Protein AF-A0A932LH14-F1 (afdb_monomer)

Nearest PDB structures (foldseek):
  7bpu-assembly2_B  TM=7.409E-01  e=4.795E-07  Methanocaldococcus jannaschii DSM 2661
  4tq3-assembly1_A  TM=6.280E-01  e=6.112E-04  Archaeoglobus fulgidus DSM 4304
  4tq5-assembly1_A  TM=6.087E-01  e=1.855E-03  Archaeoglobus fulgidus DSM 4304
  3ipi-assembly1_A-2  TM=5.405E-01  e=8.457E-02  Methanosarcina mazei
  3lmd-assembly1_A-2  TM=3.766E-01  e=9.306E-01  Corynebacterium glutamicum

Secondary structure (DSSP, 8-state):
-HHHHHHHHHTTGGGHHHHHHHHHHHHHHHHSSS--HHHHHHHHHHHHHHHHHHHHHHHHHTHHHHHHH-TTSTTTTTSS-HHHHHHHHHHHHHHHHHHHHHH-HHHHHHHHHHHHHHHHIIIIISSSTTHHHHHHHHHHHHHHHHHTTSTTTT-TT-TTS-HHHHHHHHHHHHHHHHHHHHHHHHHHHHSS-TT---HHHHHHHHHHHHHHHTT-

Solvent-accessible surface area (backbone atoms only — not comparable to full-atom values): 10629 Å² total; per-residue (Å²): 109,75,62,60,53,38,51,44,60,48,40,42,56,81,56,44,57,63,50,37,50,32,22,52,49,21,26,34,48,62,56,78,37,81,60,62,56,84,49,46,51,45,44,40,51,16,43,38,26,40,53,38,15,39,42,28,40,32,53,60,66,36,33,75,58,31,46,73,80,42,42,84,41,38,57,51,57,59,74,40,56,71,67,56,41,52,51,50,19,53,51,23,40,52,49,13,41,52,39,22,50,74,64,28,72,55,18,30,68,33,36,53,56,31,54,50,40,40,54,43,30,48,72,69,27,60,89,42,93,57,19,32,55,44,54,5,47,38,49,17,35,42,13,46,36,25,25,20,75,46,88,71,42,76,48,66,78,56,87,90,58,60,72,57,30,41,38,43,45,44,28,19,50,10,52,10,39,24,46,18,17,51,46,46,46,54,52,42,62,74,38,98,67,62,83,65,78,59,64,68,28,61,51,33,31,53,50,11,51,51,38,42,55,76,69,114

Radius of gyration: 18.01 Å; Cα contacts (8 Å, |Δi|>4): 320; chains: 1; bounding box: 52×41×43 Å

Structure (mmCIF, N/CA/C/O backbone):
data_AF-A0A932LH14-F1
#
_entry.id   AF-A0A932LH14-F1
#
loop_
_atom_site.group_PDB
_atom_site.id
_atom_site.type_symbol
_atom_site.label_atom_id
_atom_site.label_alt_id
_atom_site.label_comp_id
_atom_site.label_asym_id
_atom_site.label_entity_id
_atom_site.label_seq_id
_atom_site.pdbx_PDB_ins_code
_atom_site.Cartn_x
_atom_site.Cartn_y
_atom_site.Cartn_z
_atom_site.occupancy
_atom_site.B_iso_or_equiv
_atom_site.auth_seq_id
_atom_site.auth_comp_id
_atom_site.auth_asym_id
_atom_site.auth_atom_id
_atom_site.pdbx_PDB_model_num
ATOM 1 N N . MET A 1 1 ? -26.983 -10.124 -1.368 1.00 70.62 1 MET A N 1
ATOM 2 C CA . MET A 1 1 ? -26.506 -8.728 -1.545 1.00 70.62 1 MET A CA 1
ATOM 3 C C . MET A 1 1 ? -25.948 -8.100 -0.264 1.00 70.62 1 MET A C 1
ATOM 5 O O . MET A 1 1 ? -24.811 -7.655 -0.302 1.00 70.62 1 MET A O 1
ATOM 9 N N . LYS A 1 2 ? -26.658 -8.114 0.881 1.00 81.50 2 LYS A N 1
ATOM 10 C CA . LYS A 1 2 ? -26.192 -7.468 2.136 1.00 81.50 2 LYS A CA 1
ATOM 11 C C . LYS A 1 2 ? -24.802 -7.922 2.631 1.00 81.50 2 LYS A C 1
ATOM 13 O O . LYS A 1 2 ? -24.032 -7.090 3.093 1.00 81.50 2 LYS A O 1
ATOM 18 N N . ARG A 1 3 ? -24.457 -9.211 2.483 1.00 81.25 3 ARG A N 1
ATOM 19 C CA . ARG A 1 3 ? -23.118 -9.733 2.832 1.00 81.25 3 ARG A CA 1
ATOM 20 C C . ARG A 1 3 ? -22.008 -9.195 1.918 1.00 81.25 3 ARG A C 1
ATOM 22 O O . ARG A 1 3 ? -20.995 -8.744 2.424 1.00 81.25 3 ARG A O 1
ATOM 29 N N . LEU A 1 4 ? -22.216 -9.173 0.599 1.00 85.94 4 LEU A N 1
ATOM 30 C CA . LEU A 1 4 ? -21.240 -8.624 -0.360 1.00 85.94 4 LEU A CA 1
ATOM 31 C C . LEU A 1 4 ? -20.965 -7.138 -0.104 1.00 85.94 4 LEU A C 1
ATOM 33 O O . LEU A 1 4 ? -19.816 -6.717 -0.084 1.00 85.94 4 LEU A O 1
ATOM 37 N N . LEU A 1 5 ? -22.016 -6.365 0.182 1.00 88.06 5 LEU A N 1
ATOM 38 C CA . LEU A 1 5 ? -21.877 -4.954 0.544 1.00 88.06 5 LEU A CA 1
ATOM 39 C C . LEU A 1 5 ? -21.058 -4.761 1.826 1.00 88.06 5 LEU A C 1
ATOM 41 O O . LEU A 1 5 ? -20.266 -3.829 1.896 1.00 88.06 5 LEU A O 1
ATOM 45 N N . ALA A 1 6 ? -21.201 -5.647 2.818 1.00 87.75 6 ALA A N 1
ATOM 46 C CA . ALA A 1 6 ? -20.384 -5.595 4.028 1.00 87.75 6 ALA A CA 1
ATOM 47 C C . ALA A 1 6 ? -18.894 -5.823 3.721 1.00 87.75 6 ALA A C 1
ATOM 49 O O . ALA A 1 6 ? -18.055 -5.112 4.265 1.00 87.75 6 ALA A O 1
ATOM 50 N N . TYR A 1 7 ? -18.562 -6.755 2.819 1.00 89.69 7 TYR A N 1
ATOM 51 C CA . TYR A 1 7 ? -17.176 -6.963 2.384 1.00 89.69 7 TYR A CA 1
ATOM 52 C C . TYR A 1 7 ? -16.636 -5.772 1.590 1.00 89.69 7 TYR A C 1
ATOM 54 O O . TYR A 1 7 ? -15.503 -5.366 1.812 1.00 89.69 7 TYR A O 1
ATOM 62 N N . PHE A 1 8 ? -17.437 -5.159 0.717 1.00 89.44 8 PHE A N 1
ATOM 63 C CA . PHE A 1 8 ? -17.025 -3.949 -0.003 1.00 89.44 8 PHE A CA 1
ATOM 64 C C . PHE A 1 8 ? -16.809 -2.748 0.921 1.00 89.44 8 PHE A C 1
ATOM 66 O O . PHE A 1 8 ? -15.891 -1.962 0.689 1.00 89.44 8 PHE A O 1
ATOM 73 N N . GLN A 1 9 ? -17.616 -2.629 1.979 1.00 90.56 9 GLN A N 1
ATOM 74 C CA . GLN A 1 9 ? -17.416 -1.639 3.037 1.00 90.56 9 GLN A CA 1
ATOM 75 C C . GLN A 1 9 ? -16.130 -1.912 3.822 1.00 90.56 9 GLN A C 1
ATOM 77 O O . GLN A 1 9 ? -15.357 -0.984 4.028 1.00 90.56 9 GLN A O 1
ATOM 82 N N . LEU A 1 10 ? -15.878 -3.170 4.201 1.00 90.50 10 LEU A N 1
ATOM 83 C CA . LEU A 1 10 ? -14.662 -3.570 4.916 1.00 90.50 10 LEU A CA 1
ATOM 84 C C . LEU A 1 10 ? -13.400 -3.290 4.085 1.00 90.50 10 LEU A C 1
ATOM 86 O O . LEU A 1 10 ? -12.433 -2.726 4.576 1.00 90.50 10 LEU A O 1
ATOM 90 N N . LEU A 1 11 ? -13.437 -3.627 2.796 1.00 89.12 11 LEU A N 1
ATOM 91 C CA . LEU A 1 11 ? -12.328 -3.418 1.863 1.00 89.12 11 LEU A CA 1
ATOM 92 C C . LEU A 1 11 ? -12.116 -1.944 1.490 1.00 89.12 11 LEU A C 1
ATOM 94 O O . LEU A 1 11 ? -11.105 -1.622 0.873 1.00 89.12 11 LEU A O 1
ATOM 98 N N . ARG A 1 12 ? -13.080 -1.064 1.801 1.00 90.94 12 ARG A N 1
ATOM 99 C CA . ARG A 1 12 ? -13.143 0.331 1.331 1.00 90.94 12 ARG A CA 1
ATOM 100 C C . ARG A 1 12 ? -12.742 0.436 -0.144 1.00 90.94 12 ARG A C 1
ATOM 102 O O . ARG A 1 12 ? -11.853 1.205 -0.501 1.00 90.94 12 ARG A O 1
ATOM 109 N N . LEU A 1 13 ? -13.413 -0.357 -0.992 1.00 86.38 13 LEU A N 1
ATOM 110 C CA . LEU A 1 13 ? -13.044 -0.558 -2.401 1.00 86.38 13 LEU A CA 1
ATOM 111 C C . LEU A 1 13 ? -12.685 0.723 -3.174 1.00 86.38 13 LEU A C 1
ATOM 113 O O . LEU A 1 13 ? -11.703 0.676 -3.906 1.00 86.38 13 LEU A O 1
ATOM 117 N N . PRO A 1 14 ? -13.388 1.864 -3.025 1.00 89.12 14 PRO A N 1
ATOM 118 C CA . PRO A 1 14 ? -13.017 3.083 -3.745 1.00 89.12 14 PRO A CA 1
ATOM 119 C C . PRO A 1 14 ? -11.586 3.563 -3.466 1.00 89.12 14 PRO A C 1
ATOM 121 O O . PRO A 1 14 ? -10.952 4.155 -4.335 1.00 89.12 14 PRO A O 1
ATOM 124 N N . ASN A 1 15 ? -11.035 3.278 -2.286 1.00 90.19 15 ASN A N 1
ATOM 125 C CA . ASN A 1 15 ? -9.705 3.7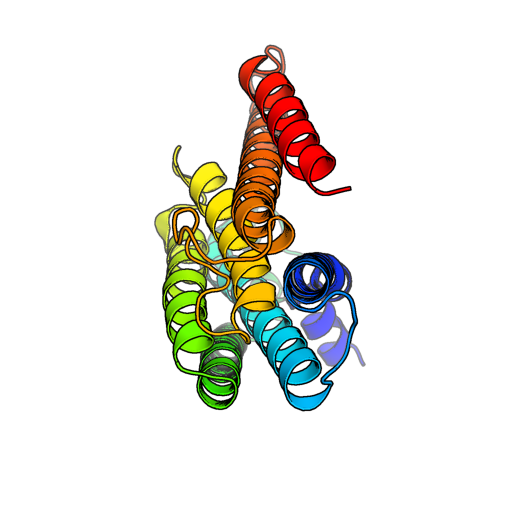49 -1.924 1.00 90.19 15 ASN A CA 1
ATOM 126 C C . ASN A 1 15 ? -8.586 2.928 -2.580 1.00 90.19 15 ASN A C 1
ATOM 128 O O . ASN A 1 15 ? -7.461 3.420 -2.667 1.00 90.19 15 ASN A O 1
ATOM 132 N N . VAL A 1 16 ? -8.872 1.728 -3.107 1.00 92.38 16 VAL A N 1
ATOM 133 C CA . VAL A 1 16 ? -7.862 0.899 -3.792 1.00 92.38 16 VAL A CA 1
ATOM 134 C C . VAL A 1 16 ? -7.266 1.618 -5.003 1.00 92.38 16 VAL A C 1
ATOM 136 O O . VAL A 1 16 ? -6.077 1.483 -5.281 1.00 92.38 16 VAL A O 1
ATOM 139 N N . PHE A 1 17 ? -8.049 2.472 -5.669 1.00 93.12 17 PHE A N 1
ATOM 140 C CA . PHE A 1 17 ? -7.584 3.261 -6.809 1.00 93.12 17 PHE A CA 1
ATOM 141 C C . PHE A 1 17 ? -6.447 4.215 -6.435 1.00 93.12 17 PHE A C 1
ATOM 143 O O . PHE A 1 17 ? -5.572 4.481 -7.257 1.00 93.12 17 PHE A O 1
ATOM 150 N N . THR A 1 18 ? -6.399 4.672 -5.181 1.00 92.25 18 THR A N 1
ATOM 151 C CA . THR A 1 18 ? -5.294 5.506 -4.697 1.00 92.25 18 THR A CA 1
ATOM 152 C C . THR A 1 18 ? -3.992 4.718 -4.578 1.00 92.25 18 THR A C 1
ATOM 154 O O . THR A 1 18 ? -2.926 5.298 -4.756 1.00 92.25 18 THR A O 1
ATOM 157 N N . ALA A 1 19 ? -4.048 3.415 -4.286 1.00 92.44 19 ALA A N 1
ATOM 158 C CA . ALA A 1 19 ? -2.886 2.524 -4.268 1.00 92.44 19 ALA A CA 1
ATOM 159 C C . ALA A 1 19 ? -2.460 2.128 -5.681 1.00 92.44 19 ALA A C 1
ATOM 161 O O . ALA A 1 19 ? -1.271 2.105 -5.985 1.00 92.44 19 ALA A O 1
ATOM 162 N N . MET A 1 20 ? -3.431 1.901 -6.566 1.00 94.62 20 MET A N 1
ATOM 163 C CA . MET A 1 20 ? -3.168 1.652 -7.980 1.00 94.62 20 MET A CA 1
ATOM 164 C C . MET A 1 20 ? -2.444 2.842 -8.623 1.00 94.62 20 MET A C 1
ATOM 166 O O . MET A 1 20 ? -1.493 2.630 -9.370 1.00 94.62 20 MET A O 1
ATOM 170 N N . ALA A 1 21 ? -2.833 4.080 -8.296 1.00 94.12 21 ALA A N 1
ATOM 171 C CA . ALA A 1 21 ? -2.190 5.294 -8.803 1.00 94.12 21 ALA A CA 1
ATOM 172 C C . ALA A 1 21 ? -0.675 5.346 -8.514 1.00 94.12 21 ALA A C 1
ATOM 174 O O . ALA A 1 21 ? 0.091 5.747 -9.390 1.00 94.12 21 ALA A O 1
ATOM 175 N N . ASP 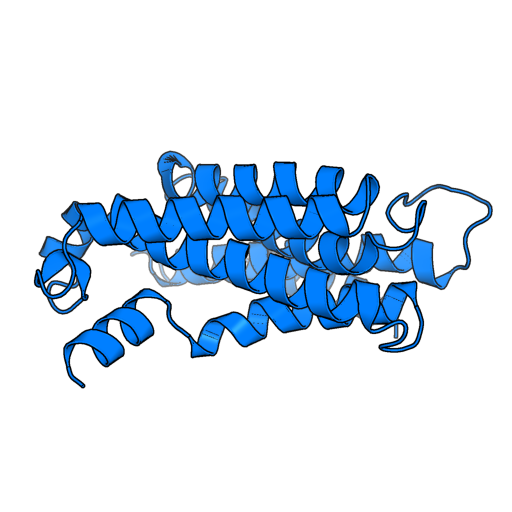A 1 22 ? -0.228 4.872 -7.345 1.00 93.94 22 ASP A N 1
ATOM 176 C CA . ASP A 1 22 ? 1.201 4.786 -7.007 1.00 93.94 22 ASP A CA 1
ATOM 177 C C . ASP A 1 22 ? 1.949 3.845 -7.968 1.00 93.94 22 ASP A C 1
ATOM 179 O O . ASP A 1 22 ? 3.043 4.159 -8.437 1.00 93.94 22 ASP A O 1
ATOM 183 N N . VAL A 1 23 ? 1.347 2.693 -8.290 1.00 94.56 23 VAL A N 1
ATOM 184 C CA . VAL A 1 23 ? 1.923 1.721 -9.231 1.00 94.56 23 VAL A CA 1
ATOM 185 C C . VAL A 1 23 ? 1.941 2.281 -10.644 1.00 94.56 23 VAL A C 1
ATOM 187 O O . VAL A 1 23 ? 2.951 2.139 -11.326 1.00 94.56 23 VAL A O 1
ATOM 190 N N . PHE A 1 24 ? 0.863 2.940 -11.082 1.00 93.81 24 PHE A N 1
ATOM 191 C CA . PHE A 1 24 ? 0.833 3.642 -12.368 1.00 93.81 24 PHE A CA 1
ATOM 192 C C . PHE A 1 24 ? 1.986 4.636 -12.470 1.00 93.81 24 PHE A C 1
ATOM 194 O O . PHE A 1 24 ? 2.725 4.616 -13.451 1.00 93.81 24 PHE A O 1
ATOM 201 N N . MET A 1 25 ? 2.168 5.461 -11.439 1.00 90.94 25 MET A N 1
ATOM 202 C CA . MET A 1 25 ? 3.249 6.433 -11.374 1.00 90.94 25 MET A CA 1
ATOM 203 C C . MET A 1 25 ? 4.619 5.750 -11.464 1.00 90.94 25 MET A C 1
ATOM 205 O O . MET A 1 25 ? 5.402 6.066 -12.359 1.00 90.94 25 MET A O 1
ATOM 209 N N . GLY A 1 26 ? 4.903 4.776 -10.594 1.00 90.19 26 GLY A N 1
ATOM 210 C CA . GLY A 1 26 ? 6.189 4.076 -10.587 1.00 90.19 26 GLY A CA 1
ATOM 211 C C . GLY A 1 26 ? 6.479 3.332 -11.896 1.00 90.19 26 GLY A C 1
ATOM 212 O O . GLY A 1 26 ? 7.600 3.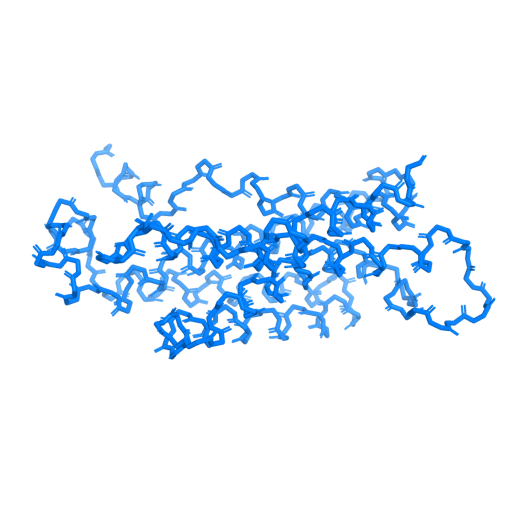361 -12.414 1.00 90.19 26 GLY A O 1
ATOM 213 N N . PHE A 1 27 ? 5.465 2.699 -12.481 1.00 91.38 27 PHE A N 1
ATOM 214 C CA . PHE A 1 27 ? 5.615 1.968 -13.734 1.00 91.38 27 PHE A CA 1
ATOM 215 C C . PHE A 1 27 ? 5.850 2.914 -14.918 1.00 91.38 27 PHE A C 1
ATOM 217 O O . PHE A 1 27 ? 6.764 2.688 -15.707 1.00 91.38 27 PHE A O 1
ATOM 224 N N . LEU A 1 28 ? 5.098 4.015 -15.017 1.00 89.38 28 LEU A N 1
ATOM 225 C CA . LEU A 1 28 ? 5.271 5.009 -16.081 1.00 89.38 28 LEU A CA 1
ATOM 226 C C . LEU A 1 28 ? 6.625 5.713 -16.002 1.00 89.38 28 LEU A C 1
ATOM 228 O O . LEU A 1 28 ? 7.264 5.896 -17.032 1.00 89.38 28 LEU A O 1
ATOM 232 N N . VAL A 1 29 ? 7.100 6.050 -14.802 1.00 86.31 29 VAL A N 1
ATOM 233 C CA . VAL A 1 29 ? 8.421 6.677 -14.632 1.00 86.31 29 VAL A CA 1
ATOM 234 C C . VAL A 1 29 ? 9.554 5.728 -15.035 1.00 86.31 29 VAL A C 1
ATOM 236 O O . VAL A 1 29 ? 10.575 6.159 -15.569 1.00 86.31 29 VAL A O 1
ATOM 239 N N . SER A 1 30 ? 9.381 4.424 -14.814 1.00 84.75 30 SER A N 1
ATOM 240 C CA . SER A 1 30 ? 10.401 3.428 -15.152 1.00 84.75 30 SER A CA 1
ATOM 241 C C . SER A 1 30 ? 10.360 2.990 -16.625 1.00 84.75 30 SER A C 1
ATOM 243 O O . SER A 1 30 ? 11.417 2.839 -17.235 1.00 84.75 30 SER A O 1
ATOM 245 N N . HIS A 1 31 ? 9.175 2.836 -17.223 1.00 83.75 31 HIS A N 1
ATOM 246 C CA . HIS A 1 31 ? 9.002 2.285 -18.577 1.00 83.75 31 HIS A CA 1
ATOM 247 C C . HIS A 1 31 ? 8.678 3.332 -19.651 1.00 83.75 31 HIS A C 1
ATOM 249 O O . HIS A 1 31 ? 8.730 3.017 -20.840 1.00 83.75 31 HIS A O 1
ATOM 255 N N . GLY A 1 32 ? 8.263 4.544 -19.271 1.00 84.44 32 GLY A N 1
ATOM 256 C CA . GLY A 1 32 ? 7.731 5.565 -20.186 1.00 84.44 32 GLY A CA 1
ATOM 257 C C . GLY A 1 32 ? 6.400 5.187 -20.854 1.00 84.44 32 GLY A C 1
ATOM 258 O O . GLY A 1 32 ? 5.861 5.950 -21.651 1.00 84.44 32 GLY A O 1
ATOM 259 N N . SER A 1 33 ? 5.860 4.002 -20.562 1.00 88.31 33 SER A N 1
ATOM 260 C CA . SER A 1 33 ? 4.609 3.484 -21.114 1.00 88.31 33 SER A CA 1
ATOM 261 C C . SER A 1 33 ? 3.994 2.450 -20.166 1.00 88.31 33 SER A C 1
ATOM 263 O O . SER A 1 33 ? 4.659 1.966 -19.257 1.00 88.31 33 SER A O 1
ATOM 265 N N . LEU A 1 34 ? 2.734 2.063 -20.394 1.00 87.94 34 LEU A N 1
ATOM 266 C CA . LEU A 1 34 ? 2.082 0.964 -19.657 1.00 87.94 34 LEU A CA 1
ATOM 267 C C . LEU A 1 34 ? 2.478 -0.429 -20.176 1.00 87.94 34 LEU A C 1
ATOM 269 O O . LEU A 1 34 ? 1.923 -1.441 -19.750 1.00 87.94 34 LEU A O 1
ATOM 273 N N . ARG A 1 35 ? 3.408 -0.495 -21.134 1.00 89.31 35 ARG A N 1
ATOM 274 C CA . ARG A 1 35 ? 3.942 -1.750 -21.656 1.00 89.31 35 ARG A CA 1
ATOM 275 C C . ARG A 1 35 ? 5.300 -2.046 -21.001 1.00 89.31 35 ARG A C 1
ATOM 277 O O . ARG A 1 35 ? 6.097 -1.125 -20.846 1.00 89.31 35 ARG A O 1
ATOM 284 N N . PRO A 1 36 ? 5.577 -3.322 -20.677 1.00 91.50 36 PRO A N 1
ATOM 285 C CA . PRO A 1 36 ? 4.789 -4.495 -21.043 1.00 91.50 36 PRO A CA 1
ATOM 286 C C . PRO A 1 36 ? 3.696 -4.837 -20.009 1.00 91.50 36 PRO A C 1
ATOM 288 O O . PRO A 1 36 ? 3.875 -4.741 -18.799 1.00 91.50 36 PRO A O 1
ATOM 291 N N . TRP A 1 37 ? 2.533 -5.278 -20.505 1.00 93.19 37 TRP A N 1
ATOM 292 C CA . TRP A 1 37 ? 1.367 -5.596 -19.663 1.00 93.19 37 TRP A CA 1
ATOM 293 C C . TRP A 1 37 ? 1.596 -6.792 -18.733 1.00 93.19 37 TRP A C 1
ATOM 295 O O . TRP A 1 37 ? 0.934 -6.904 -17.702 1.00 93.19 37 TRP A O 1
ATOM 305 N N . LYS A 1 38 ? 2.522 -7.683 -19.107 1.00 94.12 38 LYS A N 1
ATOM 306 C CA . LYS A 1 38 ? 2.840 -8.907 -18.363 1.00 94.12 38 LYS A CA 1
ATOM 307 C C . LYS A 1 38 ? 3.492 -8.609 -17.008 1.00 94.12 38 LYS A C 1
ATOM 309 O O . LYS A 1 38 ? 3.336 -9.416 -16.106 1.00 94.12 38 LYS A O 1
ATOM 314 N N . GLU A 1 39 ? 4.161 -7.468 -16.840 1.00 93.44 39 GLU A N 1
ATOM 315 C CA . GLU A 1 39 ? 4.651 -6.990 -15.544 1.00 93.44 39 GLU A CA 1
ATOM 316 C C . GLU A 1 39 ? 3.687 -5.982 -14.914 1.00 93.44 39 GLU A C 1
ATOM 318 O O . GLU A 1 39 ? 3.431 -6.043 -13.711 1.00 93.44 39 GLU A O 1
ATOM 323 N N . PHE A 1 40 ? 3.109 -5.087 -15.722 1.00 95.56 40 PHE A N 1
ATOM 324 C CA . PHE A 1 40 ? 2.241 -4.023 -15.220 1.00 95.56 40 PHE A CA 1
ATOM 325 C C . PHE A 1 40 ? 1.007 -4.559 -14.481 1.00 95.56 40 PHE A C 1
ATOM 327 O O . PHE A 1 40 ? 0.729 -4.152 -13.352 1.00 95.56 40 PHE A O 1
ATOM 334 N N . VAL A 1 41 ? 0.273 -5.498 -15.093 1.00 97.00 41 VAL A N 1
ATOM 335 C CA . VAL A 1 41 ? -0.977 -6.020 -14.518 1.00 97.00 41 VAL A CA 1
ATOM 336 C C . VAL A 1 41 ? -0.718 -6.777 -13.210 1.00 97.00 41 VAL A C 1
ATOM 338 O O . VAL A 1 41 ? -1.389 -6.469 -12.224 1.00 97.00 41 VAL A O 1
ATOM 341 N N . PRO A 1 42 ? 0.258 -7.701 -13.121 1.00 97.25 42 PRO A N 1
ATOM 342 C CA . PRO A 1 42 ? 0.589 -8.334 -11.848 1.00 97.25 42 PRO A CA 1
ATOM 343 C C . PRO A 1 42 ? 1.002 -7.350 -10.751 1.00 97.25 42 PRO A C 1
ATOM 345 O O . PRO A 1 42 ? 0.542 -7.501 -9.625 1.00 97.25 42 PRO A O 1
ATOM 348 N N . LEU A 1 43 ? 1.803 -6.318 -11.046 1.00 96.75 43 LEU A N 1
ATOM 349 C CA . LEU A 1 43 ? 2.187 -5.317 -10.039 1.00 96.75 43 LEU A CA 1
ATOM 350 C C . LEU A 1 43 ? 0.983 -4.513 -9.529 1.00 96.75 43 LEU A C 1
ATOM 352 O O . LEU A 1 43 ? 0.870 -4.250 -8.330 1.00 96.75 43 LEU A O 1
ATOM 356 N N . LEU A 1 44 ? 0.051 -4.177 -10.421 1.00 97.25 44 LEU A N 1
ATOM 357 C CA . LEU A 1 44 ? -1.198 -3.499 -10.082 1.00 97.25 44 LEU A CA 1
ATOM 358 C C . LEU A 1 44 ? -2.069 -4.354 -9.146 1.00 97.25 44 LEU A C 1
ATOM 360 O O . LEU A 1 44 ? -2.604 -3.856 -8.151 1.00 97.25 44 LEU A O 1
ATOM 364 N N . VAL A 1 45 ? -2.183 -5.652 -9.443 1.00 97.75 45 VAL A N 1
ATOM 365 C CA . VAL A 1 45 ? -2.917 -6.613 -8.606 1.00 97.75 45 VAL A CA 1
ATOM 366 C C . VAL A 1 45 ? -2.198 -6.825 -7.274 1.00 97.75 45 VAL A C 1
AT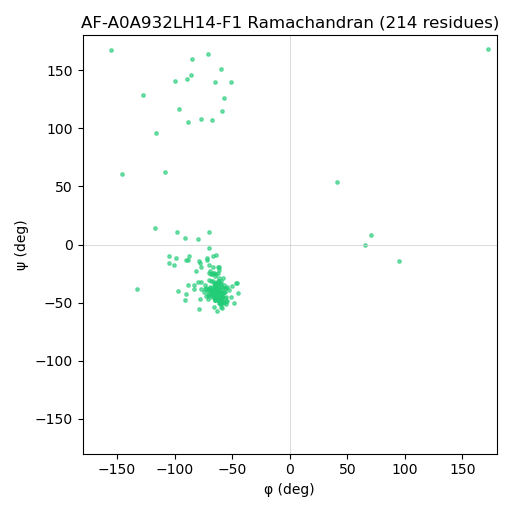OM 368 O O . VAL A 1 45 ? -2.851 -6.802 -6.234 1.00 97.75 45 VAL A O 1
ATOM 371 N N . ALA A 1 46 ? -0.869 -6.951 -7.274 1.00 97.88 46 ALA A N 1
ATOM 372 C CA . ALA A 1 46 ? -0.069 -7.113 -6.064 1.00 97.88 46 ALA A CA 1
ATOM 373 C C . ALA A 1 46 ? -0.268 -5.941 -5.092 1.00 97.88 46 ALA A C 1
ATOM 375 O O . ALA A 1 46 ? -0.582 -6.155 -3.921 1.00 97.88 46 ALA A O 1
ATOM 376 N N . SER A 1 47 ? -0.168 -4.707 -5.595 1.00 97.69 47 SER A N 1
ATOM 377 C CA . SER A 1 47 ? -0.435 -3.492 -4.820 1.00 97.69 47 SER A CA 1
ATOM 378 C C . SER A 1 47 ? -1.865 -3.446 -4.287 1.00 97.69 47 SER A C 1
ATOM 380 O O . SER A 1 47 ? -2.076 -3.174 -3.106 1.00 97.69 47 SER A O 1
ATOM 382 N N . SER A 1 48 ? -2.849 -3.790 -5.124 1.00 97.81 48 SER A N 1
ATOM 383 C CA . SER A 1 48 ? -4.256 -3.835 -4.716 1.00 97.81 48 SER A CA 1
ATOM 384 C C . SER A 1 48 ? -4.475 -4.839 -3.581 1.00 97.81 48 SER A C 1
ATOM 386 O O . SER A 1 48 ? -5.120 -4.513 -2.590 1.00 97.81 48 SER A O 1
ATOM 388 N N . CYS A 1 49 ? -3.898 -6.038 -3.679 1.00 97.88 49 CYS A N 1
ATOM 389 C CA . CYS A 1 49 ? -3.971 -7.050 -2.629 1.00 97.88 49 CYS A CA 1
ATOM 390 C C . CYS A 1 49 ? -3.331 -6.568 -1.320 1.00 97.88 49 CYS A C 1
ATOM 392 O O . CYS A 1 49 ? -3.961 -6.675 -0.271 1.00 97.88 49 CYS A O 1
ATOM 394 N N . LEU A 1 50 ? -2.128 -5.986 -1.372 1.00 97.56 50 LEU A N 1
ATOM 395 C CA . LEU A 1 50 ? -1.447 -5.468 -0.180 1.00 97.56 50 LEU A CA 1
ATOM 396 C C . LEU A 1 50 ? -2.229 -4.319 0.469 1.00 97.56 50 LEU A C 1
ATOM 398 O O . LEU A 1 50 ? -2.432 -4.327 1.681 1.00 97.56 50 LEU A O 1
ATOM 402 N N . TYR A 1 51 ? -2.746 -3.381 -0.324 1.00 97.00 51 TYR A N 1
ATOM 403 C CA . TYR A 1 51 ? -3.565 -2.282 0.184 1.00 97.00 51 TYR A CA 1
ATOM 404 C C . TYR A 1 51 ? -4.847 -2.786 0.856 1.00 97.00 51 TYR A C 1
ATOM 406 O O . TYR A 1 51 ? -5.147 -2.426 1.992 1.00 97.00 51 TYR A O 1
ATOM 414 N N . LEU A 1 52 ? -5.587 -3.662 0.172 1.00 97.12 52 LEU A N 1
ATOM 415 C CA . LEU A 1 52 ? -6.822 -4.238 0.698 1.00 97.12 52 LEU A CA 1
ATOM 416 C C . LEU A 1 52 ? -6.571 -5.084 1.948 1.00 97.12 52 LEU A C 1
ATOM 418 O O . LEU A 1 52 ? -7.414 -5.103 2.843 1.00 97.12 52 LEU A O 1
ATOM 422 N N . SER A 1 53 ? -5.417 -5.751 2.034 1.00 97.25 53 SER A N 1
ATOM 423 C CA . SER A 1 53 ? -5.027 -6.464 3.246 1.00 97.25 53 SER A CA 1
ATOM 424 C C . SER A 1 53 ? -4.869 -5.516 4.431 1.00 97.25 53 SER A C 1
ATOM 426 O O . SER A 1 53 ? -5.440 -5.795 5.479 1.00 97.25 53 SER A O 1
ATOM 428 N N . GLY A 1 54 ? -4.210 -4.367 4.237 1.00 95.56 54 GLY A N 1
ATOM 429 C CA . GLY A 1 54 ? -4.065 -3.346 5.274 1.00 95.56 54 GLY A CA 1
ATOM 430 C C . GLY A 1 54 ? -5.412 -2.792 5.726 1.00 95.56 54 GLY A C 1
ATOM 431 O O . GLY A 1 54 ? -5.693 -2.706 6.913 1.00 95.56 54 GLY A O 1
ATOM 432 N N . MET A 1 55 ? -6.327 -2.529 4.787 1.00 94.88 55 MET A N 1
ATOM 433 C CA . MET A 1 55 ? -7.681 -2.078 5.132 1.00 94.88 55 MET A CA 1
ATOM 434 C C . MET A 1 55 ? -8.431 -3.079 6.021 1.00 94.88 55 MET A C 1
ATOM 436 O O . MET A 1 55 ? -9.068 -2.692 6.999 1.00 94.88 55 MET A O 1
ATOM 440 N N . VAL A 1 56 ? -8.353 -4.369 5.683 1.00 96.25 56 VAL A N 1
ATOM 441 C CA . VAL A 1 56 ? -9.032 -5.440 6.424 1.00 96.25 56 VAL A CA 1
ATOM 442 C C . VAL A 1 56 ? -8.378 -5.678 7.784 1.00 96.25 56 VAL A C 1
ATOM 444 O O . VAL A 1 56 ? -9.087 -5.868 8.771 1.00 96.25 56 VAL A O 1
ATOM 447 N N . LEU A 1 57 ? -7.045 -5.706 7.835 1.00 95.56 57 LEU A N 1
ATOM 448 C CA . LEU A 1 57 ? -6.290 -5.986 9.054 1.00 95.56 57 LEU A CA 1
ATOM 449 C C . LEU A 1 57 ? -6.343 -4.814 10.030 1.00 95.56 57 LEU A C 1
ATOM 451 O O . LEU A 1 57 ? -6.529 -5.058 11.218 1.00 95.56 57 LEU A O 1
ATOM 455 N N . ASN A 1 58 ? -6.304 -3.572 9.549 1.00 94.62 58 ASN A N 1
ATOM 456 C CA . ASN A 1 58 ? -6.522 -2.391 10.377 1.00 94.62 58 ASN A CA 1
ATOM 457 C C . ASN A 1 58 ? -7.873 -2.459 11.112 1.00 94.62 58 ASN A C 1
ATOM 459 O O . ASN A 1 58 ? -7.917 -2.361 12.333 1.00 94.62 58 ASN A O 1
ATOM 463 N N . ASP A 1 59 ? -8.974 -2.723 10.400 1.00 93.56 59 ASP A N 1
ATOM 464 C CA . ASP A 1 59 ? -10.294 -2.868 11.037 1.00 93.56 59 ASP A CA 1
ATOM 465 C C . ASP A 1 59 ? -10.369 -4.120 11.952 1.00 93.56 59 ASP A C 1
ATOM 467 O O . ASP A 1 59 ? -11.183 -4.181 12.876 1.00 93.56 59 ASP A O 1
ATOM 471 N N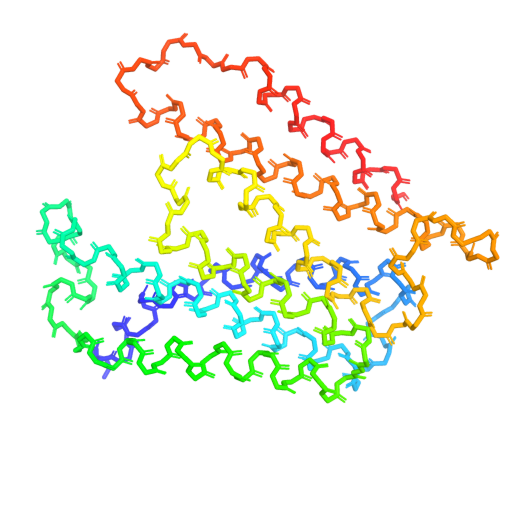 . TRP A 1 60 ? -9.535 -5.140 11.711 1.00 95.56 60 TRP A N 1
ATOM 472 C CA . TRP A 1 60 ? -9.447 -6.331 12.563 1.00 95.56 60 TRP A CA 1
ATOM 473 C C . TRP A 1 60 ? -8.725 -6.066 13.889 1.00 95.56 60 TRP A C 1
ATOM 475 O O . TRP A 1 60 ? -9.172 -6.578 14.920 1.00 95.56 60 TRP A O 1
ATOM 485 N N . PHE A 1 61 ? -7.633 -5.294 13.868 1.00 94.06 61 PHE A N 1
ATOM 486 C CA . PHE A 1 61 ? -6.926 -4.845 15.072 1.00 94.06 61 PHE A CA 1
ATOM 487 C C . PHE A 1 61 ? -7.763 -3.848 15.878 1.00 94.06 61 PHE A C 1
ATOM 489 O O . PHE A 1 61 ? -7.712 -3.862 17.104 1.00 94.06 61 PHE A O 1
ATOM 496 N N . ASP A 1 62 ? -8.595 -3.060 15.197 1.00 93.12 62 ASP A N 1
ATOM 497 C CA . ASP A 1 62 ? -9.368 -1.976 15.808 1.00 93.12 62 ASP A CA 1
ATOM 498 C C . ASP A 1 62 ? -10.746 -2.399 16.305 1.00 93.12 62 ASP A C 1
ATOM 500 O O . ASP A 1 62 ? -11.518 -1.561 16.762 1.00 93.12 62 ASP A O 1
ATOM 504 N N . ILE A 1 63 ? -11.079 -3.690 16.254 1.00 93.56 63 ILE A N 1
ATOM 505 C CA . ILE A 1 63 ? -12.441 -4.159 16.523 1.00 93.56 63 ILE A CA 1
ATOM 506 C C . ILE A 1 63 ? -12.945 -3.772 17.922 1.00 93.56 63 ILE A C 1
ATOM 508 O O . ILE A 1 63 ? -14.131 -3.482 18.073 1.00 93.56 63 ILE A O 1
ATOM 512 N N . GLU A 1 64 ? -12.093 -3.765 18.950 1.00 92.56 64 GLU A N 1
ATOM 513 C CA . GLU A 1 64 ? -12.485 -3.356 20.303 1.00 92.56 64 GLU A CA 1
ATOM 514 C C . GLU A 1 64 ? -12.735 -1.842 20.410 1.00 92.56 64 GLU A C 1
ATOM 516 O O . GLU A 1 64 ? -13.698 -1.436 21.060 1.00 92.56 64 GLU A O 1
ATOM 521 N N . VAL A 1 65 ? -11.929 -1.019 19.731 1.00 89.81 65 VAL A N 1
ATOM 522 C CA . VAL A 1 65 ? -12.093 0.446 19.685 1.00 89.81 65 VAL A CA 1
ATOM 523 C C . VAL A 1 65 ? -13.325 0.815 18.859 1.00 89.81 65 VAL A C 1
ATOM 525 O O . VAL A 1 65 ? -14.200 1.556 19.310 1.00 89.81 65 VAL A O 1
ATOM 528 N N . ASP A 1 66 ? -13.459 0.210 17.681 1.00 92.31 66 ASP A N 1
ATOM 529 C CA . ASP A 1 66 ? -14.567 0.437 16.762 1.00 92.31 66 ASP A CA 1
ATOM 530 C C . ASP A 1 66 ? -15.914 -0.008 17.350 1.00 92.31 66 ASP A C 1
ATOM 532 O O . ASP A 1 66 ? -16.950 0.531 16.973 1.00 92.31 66 ASP A O 1
ATOM 536 N N . ARG A 1 67 ? -15.947 -0.952 18.301 1.00 92.62 67 ARG A N 1
ATOM 537 C CA . ARG A 1 67 ? -17.185 -1.288 19.033 1.00 92.62 67 ARG A CA 1
ATOM 538 C C . ARG A 1 67 ? -17.744 -0.117 19.832 1.00 92.62 67 ARG A C 1
ATOM 540 O O . ARG A 1 67 ? -18.959 -0.060 20.006 1.00 92.62 67 ARG A O 1
ATOM 547 N N . VAL A 1 68 ? -16.884 0.766 20.332 1.00 94.06 68 VAL A N 1
ATOM 548 C CA . VAL A 1 68 ? -17.286 1.933 21.125 1.00 94.06 68 VAL A CA 1
ATOM 549 C C . VAL A 1 68 ? -17.507 3.137 20.217 1.00 94.06 68 VAL A C 1
ATOM 551 O O . VAL A 1 68 ? -18.537 3.796 20.319 1.00 94.06 68 VAL A O 1
ATOM 554 N N . GLU A 1 69 ? -16.567 3.411 19.312 1.00 92.19 69 GLU A N 1
ATOM 555 C CA . GLU A 1 69 ? -16.596 4.633 18.503 1.00 92.19 69 GLU A CA 1
ATOM 556 C C . GLU A 1 69 ? -17.488 4.532 17.261 1.00 92.19 69 GLU A C 1
ATOM 558 O O . GLU A 1 69 ? -18.068 5.532 16.840 1.00 92.19 69 GLU A O 1
ATOM 563 N N . ARG A 1 70 ? -17.551 3.352 16.626 1.00 90.38 70 ARG A N 1
ATOM 564 C CA . ARG A 1 70 ? -18.161 3.144 15.298 1.00 90.38 70 ARG A CA 1
ATOM 565 C C . ARG A 1 70 ? -18.842 1.772 15.183 1.00 90.38 70 ARG A C 1
ATOM 567 O O . ARG A 1 70 ? -18.457 0.944 14.341 1.00 90.38 70 ARG A O 1
ATOM 574 N N . PRO A 1 71 ? -19.856 1.494 16.026 1.00 91.75 71 PRO A N 1
ATOM 575 C CA . PRO A 1 71 ? -20.484 0.175 16.123 1.00 91.75 71 PRO A CA 1
ATOM 576 C C . PRO A 1 71 ? -21.146 -0.285 14.813 1.00 91.75 71 PRO A C 1
ATOM 578 O O . PRO A 1 71 ? -21.375 -1.478 14.612 1.00 91.75 71 PRO A O 1
ATOM 581 N N . GLU A 1 72 ? -21.437 0.635 13.892 1.00 90.38 72 GLU A N 1
ATOM 582 C CA . GLU A 1 72 ? -22.010 0.358 12.579 1.00 90.38 72 GLU A CA 1
ATOM 583 C C . GLU A 1 72 ? -21.042 -0.344 11.613 1.00 90.38 72 GLU A C 1
ATOM 585 O O . GLU A 1 72 ? -21.489 -0.932 10.617 1.00 90.38 72 GLU A O 1
ATOM 590 N N . ARG A 1 73 ? -19.725 -0.326 11.876 1.00 91.38 73 ARG A N 1
ATOM 591 C CA . ARG A 1 73 ? -18.723 -0.956 11.000 1.00 91.38 73 ARG A CA 1
ATOM 592 C C . ARG A 1 73 ? -18.954 -2.468 10.844 1.00 91.38 73 ARG A C 1
ATOM 594 O O . ARG A 1 73 ? -19.496 -3.113 11.746 1.00 91.38 73 ARG A O 1
ATOM 601 N N . PRO A 1 74 ? -18.566 -3.084 9.706 1.00 91.56 74 PRO A N 1
ATOM 602 C CA . PRO A 1 74 ? -18.889 -4.485 9.404 1.00 91.56 74 PRO A CA 1
ATOM 603 C C . PRO A 1 74 ? -18.422 -5.510 10.448 1.00 91.56 74 PRO A C 1
ATOM 605 O O . PRO A 1 74 ? -19.115 -6.506 10.663 1.00 91.56 74 PRO A O 1
ATOM 608 N N . LEU A 1 75 ? -17.270 -5.269 11.082 1.00 92.19 75 LEU A N 1
ATOM 609 C CA . LEU A 1 75 ? -16.681 -6.159 12.085 1.00 92.19 75 LEU A CA 1
ATOM 610 C C . LEU A 1 75 ? -17.343 -6.020 13.471 1.00 92.19 75 LEU A C 1
ATOM 612 O O . LEU A 1 75 ? -17.867 -7.025 13.956 1.00 92.19 75 LEU A O 1
ATOM 616 N N . PRO A 1 76 ? -17.421 -4.821 14.088 1.00 91.81 76 PRO A N 1
ATOM 617 C CA . PRO A 1 76 ? -18.140 -4.622 15.351 1.00 91.81 76 PRO A CA 1
ATOM 618 C C . PRO A 1 76 ? -19.613 -5.029 15.303 1.00 91.81 76 PRO A C 1
ATOM 620 O O . PRO A 1 76 ? -20.101 -5.676 16.227 1.00 91.81 76 PRO A O 1
ATOM 623 N N . SER A 1 77 ? -20.307 -4.719 14.201 1.00 91.62 77 SER A N 1
ATOM 624 C CA . SER A 1 77 ? -21.723 -5.072 14.008 1.00 91.62 77 SER A CA 1
ATOM 625 C C . SER A 1 77 ? -21.973 -6.572 13.798 1.00 91.62 77 SER A C 1
ATOM 627 O O . SER A 1 77 ? -23.119 -6.987 13.633 1.00 91.62 77 SER A O 1
ATOM 629 N N . GLY A 1 78 ? -20.921 -7.398 13.740 1.00 91.44 78 GLY A N 1
ATOM 630 C CA . GLY A 1 78 ? -21.029 -8.844 13.536 1.00 91.44 78 GLY A CA 1
ATOM 631 C C . GLY A 1 78 ? -21.476 -9.257 12.130 1.00 91.44 78 GLY A C 1
ATOM 632 O O . GLY A 1 78 ? -21.726 -10.437 11.884 1.00 91.44 78 GLY A O 1
ATOM 633 N N . ARG A 1 79 ? -21.559 -8.316 11.176 1.00 92.44 79 ARG A N 1
ATOM 634 C CA . ARG A 1 79 ? -21.909 -8.611 9.775 1.00 92.44 79 ARG A CA 1
ATOM 635 C C . ARG A 1 79 ? -20.853 -9.482 9.093 1.00 92.44 79 ARG A C 1
ATOM 637 O O . ARG A 1 79 ? -21.192 -10.214 8.160 1.00 92.44 79 ARG A O 1
ATOM 644 N N . ILE A 1 80 ? -19.603 -9.409 9.553 1.00 93.44 80 ILE A N 1
ATOM 645 C CA . ILE A 1 80 ? -18.492 -10.265 9.131 1.00 93.44 80 ILE A CA 1
ATOM 646 C C . ILE A 1 80 ? -17.838 -10.881 10.377 1.00 93.44 80 ILE A C 1
ATOM 648 O O . ILE A 1 80 ? -17.472 -10.140 11.289 1.00 93.44 80 ILE A O 1
ATOM 652 N N . PRO A 1 81 ? -17.645 -12.213 10.435 1.00 93.62 81 PRO A N 1
ATOM 653 C CA . PRO A 1 81 ? -16.930 -12.841 11.542 1.00 93.62 81 PRO A CA 1
ATOM 654 C C . PRO A 1 81 ? -15.459 -12.409 11.595 1.00 93.62 81 PRO A C 1
ATOM 656 O O . PRO A 1 81 ? -14.774 -12.390 10.569 1.00 93.62 81 PRO A O 1
ATOM 659 N N . ARG A 1 82 ? -14.935 -12.173 12.805 1.00 93.69 82 ARG A N 1
ATOM 660 C CA . ARG A 1 82 ? -13.527 -11.795 13.047 1.00 93.69 82 ARG A CA 1
ATOM 661 C C . ARG A 1 82 ? -12.528 -12.766 12.399 1.00 93.69 82 ARG A C 1
ATOM 663 O O . ARG A 1 82 ? -11.527 -12.333 11.837 1.00 93.69 82 ARG A O 1
ATOM 670 N N . SER A 1 83 ? -12.817 -14.068 12.424 1.00 95.00 83 SER A N 1
ATOM 671 C CA . SER A 1 83 ? -11.981 -15.099 11.790 1.00 95.00 83 SER A CA 1
ATOM 672 C C . SER A 1 83 ? -11.915 -14.970 10.267 1.00 95.00 83 SER A C 1
ATOM 674 O O . SER A 1 83 ? -10.866 -15.210 9.675 1.00 95.00 83 SER A O 1
ATOM 676 N N . HIS A 1 84 ? -13.012 -14.557 9.627 1.00 95.25 84 HIS A N 1
ATOM 677 C CA . HIS A 1 84 ? -13.073 -14.405 8.174 1.00 95.25 84 HIS A CA 1
ATOM 678 C C . HIS A 1 84 ? -12.297 -13.174 7.712 1.00 95.25 84 HIS A C 1
ATOM 680 O O . HIS A 1 84 ? -11.632 -13.240 6.683 1.00 95.25 84 HIS A O 1
ATOM 686 N N . ALA A 1 85 ? -12.355 -12.072 8.465 1.00 95.06 85 ALA A N 1
ATOM 687 C CA . ALA A 1 85 ? -11.539 -10.897 8.172 1.00 95.06 85 ALA A CA 1
ATOM 688 C C . ALA A 1 85 ? -10.043 -11.195 8.327 1.00 95.06 85 ALA A C 1
ATOM 690 O O . ALA A 1 85 ? -9.275 -10.859 7.433 1.00 95.06 85 ALA A O 1
ATOM 691 N N . LEU A 1 86 ? -9.637 -11.909 9.386 1.00 96.38 86 LEU A N 1
ATOM 692 C CA . LEU A 1 86 ? -8.239 -12.318 9.549 1.00 96.38 86 LEU A CA 1
ATOM 693 C C . LEU A 1 86 ? -7.762 -13.195 8.387 1.00 96.38 86 LEU A C 1
ATOM 695 O O . LEU A 1 86 ? -6.722 -12.920 7.794 1.00 96.38 86 LEU A O 1
ATOM 699 N N . LEU A 1 87 ? -8.540 -14.225 8.037 1.00 97.56 87 LEU A N 1
ATOM 700 C CA . LEU A 1 87 ? -8.220 -15.103 6.913 1.00 97.56 87 LEU A CA 1
ATOM 701 C C . LEU A 1 87 ? -8.110 -14.309 5.606 1.00 97.56 87 LEU A C 1
ATOM 703 O O . LEU A 1 87 ? -7.152 -14.495 4.864 1.00 97.56 87 LEU A O 1
ATOM 707 N N . LEU A 1 88 ? -9.061 -13.409 5.341 1.00 97.19 88 LEU A N 1
ATOM 708 C CA . LEU A 1 88 ? -9.047 -12.559 4.153 1.00 97.19 88 LEU A CA 1
ATOM 709 C C . LEU A 1 88 ? -7.797 -11.671 4.112 1.00 97.19 88 LEU A C 1
ATOM 711 O O . LEU A 1 88 ? -7.134 -11.618 3.081 1.00 97.19 88 LEU A O 1
ATOM 715 N N . GLY A 1 89 ? -7.451 -11.020 5.225 1.00 97.19 89 GLY A N 1
ATOM 716 C CA . GLY A 1 89 ? -6.247 -10.199 5.335 1.00 97.19 89 GLY A CA 1
ATOM 717 C C . GLY A 1 89 ? -4.975 -10.999 5.049 1.00 97.19 89 GLY A C 1
ATOM 718 O O . GLY A 1 89 ? -4.183 -10.602 4.199 1.00 97.19 89 GLY A O 1
ATOM 719 N N . ILE A 1 90 ? -4.818 -12.173 5.672 1.00 97.69 90 ILE A N 1
ATOM 720 C CA . ILE A 1 90 ? -3.662 -13.060 5.454 1.00 97.69 90 ILE A CA 1
ATOM 721 C C . ILE A 1 90 ? -3.584 -13.517 3.993 1.00 97.69 90 ILE A C 1
ATOM 723 O O . ILE A 1 90 ? -2.523 -13.429 3.378 1.00 97.69 90 ILE A O 1
ATOM 727 N N . VAL A 1 91 ? -4.698 -13.975 3.414 1.00 98.19 91 VAL A N 1
ATOM 728 C CA . VAL A 1 91 ? -4.745 -14.416 2.011 1.00 98.19 91 VAL A CA 1
ATOM 729 C C . VAL A 1 91 ? -4.364 -13.276 1.069 1.00 98.19 91 VAL A C 1
ATOM 731 O O . VAL A 1 91 ? -3.614 -13.504 0.125 1.00 98.19 91 VAL A O 1
ATOM 734 N N . LEU A 1 92 ? -4.825 -12.052 1.329 1.00 98.00 92 LEU A N 1
ATOM 735 C CA . LEU A 1 92 ? -4.485 -10.883 0.520 1.00 98.00 92 LEU A CA 1
ATOM 736 C C . LEU A 1 92 ? -3.002 -10.499 0.639 1.00 98.00 92 LEU A C 1
ATOM 738 O O . LEU A 1 92 ? -2.386 -10.217 -0.388 1.00 98.00 92 LEU A O 1
ATOM 742 N N . VAL A 1 93 ? -2.403 -10.551 1.836 1.00 98.12 93 VAL A N 1
ATOM 743 C CA . VAL A 1 93 ? -0.949 -10.351 1.998 1.00 98.12 93 VAL A CA 1
ATOM 744 C C . VAL A 1 93 ? -0.180 -11.397 1.194 1.00 98.12 93 VAL A C 1
ATOM 746 O O . VAL A 1 93 ? 0.687 -11.050 0.392 1.00 98.12 93 VAL A O 1
ATOM 749 N N . LEU A 1 94 ? -0.516 -12.677 1.374 1.00 98.19 94 LEU A N 1
ATOM 750 C CA . LEU A 1 94 ? 0.160 -13.781 0.693 1.00 98.19 94 LEU A CA 1
ATOM 751 C C . LEU A 1 94 ? -0.008 -13.705 -0.826 1.00 98.19 94 LEU A C 1
ATOM 753 O O . LEU A 1 94 ? 0.956 -13.937 -1.550 1.00 98.19 94 LEU A O 1
ATOM 757 N N . ALA A 1 95 ? -1.194 -13.338 -1.315 1.00 98.25 95 ALA A N 1
ATOM 758 C CA . ALA A 1 95 ? -1.443 -13.133 -2.735 1.00 98.25 95 ALA A CA 1
ATOM 759 C C . ALA A 1 95 ? -0.625 -11.955 -3.278 1.00 98.25 95 ALA A C 1
ATOM 761 O O . ALA A 1 95 ? 0.053 -12.104 -4.290 1.00 98.25 95 ALA A O 1
ATOM 762 N N . GLY A 1 96 ? -0.630 -10.808 -2.594 1.00 97.94 96 GLY A N 1
ATOM 763 C CA . GLY A 1 96 ? 0.113 -9.626 -3.028 1.00 97.94 96 GLY A CA 1
ATOM 764 C C . GLY A 1 96 ? 1.619 -9.876 -3.108 1.00 97.94 96 GLY A C 1
ATOM 765 O O . GLY A 1 96 ? 2.251 -9.596 -4.128 1.00 97.94 96 GLY A O 1
ATOM 766 N N . VAL A 1 97 ? 2.185 -10.488 -2.066 1.00 97.81 97 VAL A N 1
ATOM 767 C CA . VAL A 1 97 ? 3.595 -10.889 -2.043 1.00 97.81 97 VAL A CA 1
ATOM 768 C C . VAL A 1 97 ? 3.870 -11.971 -3.092 1.00 97.81 97 VAL A C 1
ATOM 770 O O . VAL A 1 97 ? 4.805 -11.830 -3.875 1.00 97.81 97 VAL A O 1
ATOM 773 N N . GLY A 1 98 ? 3.050 -13.020 -3.166 1.00 98.00 98 GLY A N 1
ATOM 774 C CA . GLY A 1 98 ? 3.221 -14.123 -4.115 1.00 98.00 98 GLY A CA 1
ATOM 775 C C . GLY A 1 98 ? 3.217 -13.663 -5.574 1.00 98.00 98 GLY A C 1
ATOM 776 O O . GLY A 1 98 ? 4.068 -14.081 -6.355 1.00 98.00 98 GLY A O 1
ATOM 777 N N . ILE A 1 99 ? 2.335 -12.728 -5.932 1.00 98.00 99 ILE A N 1
ATOM 778 C CA . ILE A 1 99 ? 2.307 -12.134 -7.272 1.00 98.00 99 ILE A CA 1
ATOM 779 C C . ILE A 1 99 ? 3.591 -11.339 -7.541 1.00 98.00 99 ILE A C 1
ATOM 781 O O . ILE A 1 99 ? 4.180 -11.483 -8.611 1.00 98.00 99 ILE A O 1
ATOM 785 N N . ALA A 1 100 ? 4.082 -10.555 -6.575 1.00 96.38 100 ALA A N 1
ATOM 786 C CA . ALA A 1 1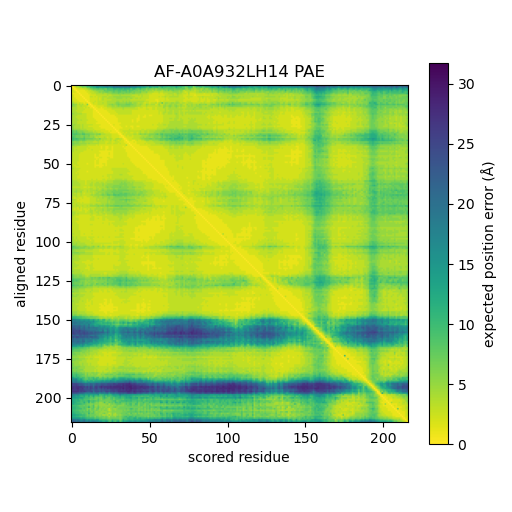00 ? 5.340 -9.820 -6.730 1.00 96.38 100 ALA A CA 1
ATOM 787 C C . ALA A 1 100 ? 6.552 -10.752 -6.926 1.00 96.38 100 ALA A C 1
ATOM 789 O O . ALA A 1 100 ? 7.462 -10.420 -7.686 1.00 96.38 100 ALA A O 1
ATOM 790 N N . PHE A 1 101 ? 6.554 -11.939 -6.306 1.00 95.88 101 PHE A N 1
ATOM 791 C CA . PHE A 1 101 ? 7.577 -12.965 -6.551 1.00 95.88 101 PHE A CA 1
ATOM 792 C C . PHE A 1 101 ? 7.568 -13.463 -8.001 1.00 95.88 101 PHE A C 1
ATOM 794 O O . PHE A 1 101 ? 8.637 -13.719 -8.554 1.00 95.88 101 PHE A O 1
ATOM 801 N N . CYS A 1 102 ? 6.391 -13.587 -8.619 1.00 95.94 102 CYS A N 1
ATOM 802 C CA . CYS A 1 102 ? 6.265 -14.006 -10.014 1.00 95.94 102 CYS A CA 1
ATOM 803 C C . CYS A 1 102 ? 6.751 -12.941 -11.010 1.00 95.94 102 CYS A C 1
ATOM 805 O O . CYS A 1 102 ? 7.122 -13.297 -12.125 1.00 95.94 102 CYS A O 1
ATOM 807 N N . VAL A 1 103 ? 6.757 -11.657 -10.629 1.00 94.06 103 VAL A N 1
ATOM 808 C CA . VAL A 1 103 ? 7.240 -10.563 -11.493 1.00 94.06 103 VAL A CA 1
ATOM 809 C C . VAL A 1 103 ? 8.765 -10.510 -11.522 1.00 94.06 103 VAL A C 1
ATOM 811 O O . VAL A 1 103 ? 9.356 -10.412 -12.596 1.00 94.06 103 VAL A O 1
ATOM 814 N N . GLY A 1 104 ? 9.422 -10.580 -10.361 1.00 91.62 104 GLY A N 1
ATOM 815 C CA . GLY A 1 104 ? 10.880 -10.527 -10.308 1.00 91.62 104 GLY A CA 1
ATOM 816 C C . GLY A 1 104 ? 11.475 -10.426 -8.906 1.00 91.62 104 GLY A C 1
ATOM 817 O O . GLY A 1 104 ? 10.796 -10.152 -7.914 1.00 91.62 104 GLY A O 1
ATOM 818 N N . SER A 1 105 ? 12.794 -10.618 -8.820 1.00 89.94 105 SER A N 1
ATOM 819 C CA . SER A 1 105 ? 13.544 -10.566 -7.556 1.00 89.94 105 SER A CA 1
ATOM 820 C C . SER A 1 105 ? 13.512 -9.179 -6.908 1.00 89.94 105 SER A C 1
ATOM 822 O O . SER A 1 105 ? 13.357 -9.076 -5.691 1.00 89.94 105 SER A O 1
ATOM 824 N N . THR A 1 106 ? 13.601 -8.117 -7.711 1.00 90.31 106 THR A N 1
ATOM 825 C CA . THR A 1 106 ? 13.476 -6.731 -7.244 1.00 90.31 106 THR A CA 1
ATOM 826 C C . THR A 1 106 ? 12.077 -6.464 -6.685 1.00 90.31 106 THR A C 1
ATOM 828 O O . THR A 1 106 ? 11.961 -5.935 -5.583 1.00 90.31 106 THR A O 1
ATOM 831 N N . SER A 1 107 ? 11.018 -6.902 -7.377 1.00 93.00 107 SER A N 1
ATOM 832 C CA . SER A 1 107 ? 9.627 -6.765 -6.920 1.00 93.00 107 SER A CA 1
ATOM 833 C C . SER A 1 107 ? 9.380 -7.458 -5.588 1.00 93.00 107 SER A C 1
ATOM 835 O O . SER A 1 107 ? 8.817 -6.852 -4.678 1.00 93.00 107 SER A O 1
ATOM 837 N N . ARG A 1 108 ? 9.890 -8.682 -5.416 1.00 92.94 108 ARG A N 1
ATOM 838 C CA . ARG A 1 108 ? 9.887 -9.372 -4.119 1.00 92.94 108 ARG A CA 1
ATOM 839 C C . ARG A 1 108 ? 10.555 -8.542 -3.023 1.00 92.94 108 ARG A C 1
ATOM 841 O O . ARG A 1 108 ? 10.006 -8.415 -1.930 1.00 92.94 108 A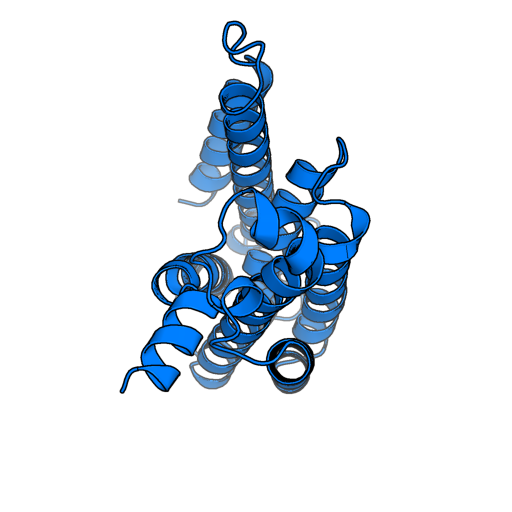RG A O 1
ATOM 848 N N . ASN A 1 109 ? 11.750 -8.019 -3.297 1.00 92.25 109 ASN A N 1
ATOM 849 C CA . ASN A 1 109 ? 12.540 -7.296 -2.302 1.00 92.25 109 ASN A CA 1
ATOM 850 C C . ASN A 1 109 ? 11.881 -5.975 -1.872 1.00 92.25 109 ASN A C 1
ATOM 852 O O . ASN A 1 109 ? 12.216 -5.474 -0.806 1.00 92.25 109 ASN A O 1
ATOM 856 N N . VAL A 1 110 ? 10.944 -5.434 -2.659 1.00 94.19 110 VAL A N 1
ATOM 857 C CA . VAL A 1 110 ? 10.111 -4.278 -2.280 1.00 94.19 110 VAL A CA 1
ATOM 858 C C . VAL A 1 110 ? 8.814 -4.713 -1.596 1.00 94.19 110 VAL A C 1
ATOM 860 O O . VAL A 1 110 ? 8.421 -4.129 -0.587 1.00 94.19 110 VAL A O 1
ATOM 863 N N . ALA A 1 111 ? 8.160 -5.758 -2.108 1.00 96.19 111 ALA A N 1
ATOM 864 C CA . ALA A 1 111 ? 6.883 -6.241 -1.589 1.00 96.19 111 ALA A CA 1
ATOM 865 C C . ALA A 1 111 ? 6.988 -6.775 -0.152 1.00 96.19 111 ALA A C 1
ATOM 867 O O . ALA A 1 111 ? 6.060 -6.588 0.628 1.00 96.19 111 ALA A O 1
ATOM 868 N N . LEU A 1 112 ? 8.109 -7.408 0.216 1.00 96.31 112 LEU A N 1
ATOM 869 C CA . LEU A 1 112 ? 8.330 -7.917 1.574 1.00 96.31 112 LEU A CA 1
ATOM 870 C C . LEU A 1 112 ? 8.413 -6.786 2.621 1.00 96.31 112 LEU A C 1
ATOM 872 O O . LEU A 1 112 ? 7.622 -6.819 3.565 1.00 96.31 112 LEU A O 1
ATOM 876 N N . PRO A 1 113 ? 9.281 -5.761 2.467 1.00 96.50 113 PRO A N 1
ATOM 877 C CA . PRO A 1 113 ? 9.245 -4.574 3.317 1.00 96.50 113 PRO A CA 1
ATOM 878 C C . PRO A 1 113 ? 7.891 -3.872 3.311 1.00 96.50 113 PRO A C 1
ATOM 880 O O . PRO A 1 113 ? 7.435 -3.466 4.371 1.00 96.50 113 PRO A O 1
ATOM 883 N N . LEU A 1 114 ? 7.224 -3.759 2.156 1.00 96.81 114 LEU A N 1
ATOM 884 C CA . LEU A 1 114 ? 5.903 -3.132 2.077 1.00 96.81 114 LEU A CA 1
ATOM 885 C C . LEU A 1 114 ? 4.875 -3.882 2.932 1.00 96.81 114 LEU A C 1
ATOM 887 O O . LEU A 1 114 ? 4.209 -3.267 3.759 1.00 96.81 114 LEU A O 1
ATOM 891 N N . ALA A 1 115 ? 4.782 -5.204 2.783 1.00 97.19 115 ALA A N 1
ATOM 892 C CA . ALA A 1 115 ? 3.903 -6.037 3.597 1.00 97.19 115 ALA A CA 1
ATOM 893 C C . ALA A 1 115 ? 4.245 -5.926 5.091 1.00 97.19 115 ALA A C 1
ATOM 895 O O . ALA A 1 115 ? 3.348 -5.786 5.918 1.00 97.19 115 ALA A O 1
ATOM 896 N N . ALA A 1 116 ? 5.536 -5.923 5.441 1.00 96.56 116 ALA A N 1
ATOM 897 C CA . ALA A 1 116 ? 5.974 -5.727 6.819 1.00 96.56 116 ALA A CA 1
ATOM 898 C C . ALA A 1 116 ? 5.561 -4.351 7.364 1.00 96.56 116 ALA A C 1
ATOM 900 O O . ALA A 1 116 ? 5.071 -4.275 8.485 1.00 96.56 116 ALA A O 1
ATOM 901 N N . CYS A 1 117 ? 5.705 -3.277 6.582 1.00 95.31 117 CYS A N 1
ATOM 902 C CA . CYS A 1 117 ? 5.278 -1.934 6.970 1.00 95.31 117 CYS A CA 1
ATOM 903 C C . CYS A 1 117 ? 3.761 -1.839 7.162 1.00 95.31 117 CYS A C 1
ATOM 905 O O . CYS A 1 117 ? 3.336 -1.216 8.130 1.00 95.31 117 CYS A O 1
ATOM 907 N N . VAL A 1 118 ? 2.961 -2.477 6.298 1.00 95.19 118 VAL A N 1
ATOM 908 C CA . VAL A 1 118 ? 1.496 -2.548 6.450 1.00 95.19 118 VAL A CA 1
ATOM 909 C C . VAL A 1 118 ? 1.134 -3.222 7.774 1.00 95.19 118 VAL A C 1
ATOM 911 O O . VAL A 1 118 ? 0.465 -2.619 8.606 1.00 95.19 118 VAL A O 1
ATOM 914 N N . LEU A 1 119 ? 1.665 -4.422 8.031 1.00 95.12 119 LEU A N 1
ATOM 915 C CA . LEU A 1 119 ? 1.387 -5.161 9.267 1.00 95.12 119 LEU A CA 1
ATOM 916 C C . LEU A 1 119 ? 1.874 -4.423 10.522 1.00 95.12 119 LEU A C 1
ATOM 918 O O . LEU A 1 119 ? 1.203 -4.423 11.553 1.00 95.12 119 LEU A O 1
ATOM 922 N N . LEU A 1 120 ? 3.049 -3.797 10.441 1.00 93.75 120 LEU A N 1
ATOM 923 C CA . LEU A 1 120 ? 3.639 -3.040 11.540 1.00 93.75 120 LEU A CA 1
ATOM 924 C C . LEU A 1 120 ? 2.833 -1.772 11.848 1.00 93.75 120 LEU A C 1
ATOM 926 O O . LEU A 1 120 ? 2.673 -1.416 13.018 1.00 93.75 120 LEU A O 1
ATOM 930 N N . TYR A 1 121 ? 2.331 -1.095 10.813 1.00 92.69 121 TYR A N 1
ATOM 931 C CA . TYR A 1 121 ? 1.440 0.045 10.975 1.00 92.69 121 TYR A CA 1
ATOM 932 C C . TYR A 1 121 ? 0.141 -0.376 11.657 1.00 92.69 121 TYR A C 1
ATOM 934 O O . TYR A 1 121 ? -0.144 0.146 12.733 1.00 92.69 121 TYR A O 1
ATOM 942 N N . ASP A 1 122 ? -0.574 -1.347 11.082 1.00 91.38 122 ASP A N 1
ATOM 943 C CA . ASP A 1 122 ? -1.897 -1.768 11.554 1.00 91.38 122 ASP A CA 1
ATOM 944 C C . ASP A 1 122 ? -1.848 -2.330 12.982 1.00 91.38 122 ASP A C 1
ATOM 946 O O . ASP A 1 122 ? -2.740 -2.073 13.785 1.00 91.38 122 ASP A O 1
ATOM 950 N N . GLY A 1 123 ? -0.797 -3.088 13.316 1.00 89.75 123 GLY A N 1
ATOM 951 C CA . GLY A 1 123 ? -0.710 -3.787 14.598 1.00 89.75 123 GLY A CA 1
ATOM 952 C C . GLY A 1 123 ? -0.090 -2.988 15.747 1.00 89.75 123 GLY A C 1
ATOM 953 O O . GLY A 1 123 ? -0.473 -3.195 16.895 1.00 89.75 123 GLY A O 1
ATOM 954 N N . LEU A 1 124 ? 0.903 -2.128 15.481 1.00 88.31 124 LEU A N 1
ATOM 955 C CA . LEU A 1 124 ? 1.746 -1.552 16.546 1.00 88.31 124 LEU A CA 1
ATOM 956 C C . LEU A 1 124 ? 1.949 -0.041 16.442 1.00 88.31 124 LEU A C 1
ATOM 958 O O . LEU A 1 124 ? 2.038 0.639 17.464 1.00 88.31 124 LEU A O 1
ATOM 962 N N . LEU A 1 125 ? 2.100 0.493 15.229 1.00 88.50 125 LEU A N 1
ATOM 963 C CA . LEU A 1 125 ? 2.623 1.848 15.051 1.00 88.50 125 LEU A CA 1
ATOM 964 C C . LEU A 1 125 ? 1.568 2.892 14.688 1.00 88.50 125 LEU A C 1
ATOM 966 O O . LEU A 1 125 ? 1.898 4.079 14.754 1.00 88.50 125 LEU A O 1
ATOM 970 N N . LYS A 1 126 ? 0.326 2.509 14.370 1.00 84.88 126 LYS A N 1
ATOM 971 C CA . LYS A 1 126 ? -0.754 3.444 14.003 1.00 84.88 126 LYS A CA 1
ATOM 972 C C . LYS A 1 126 ? -0.945 4.592 15.000 1.00 84.88 126 LYS A C 1
ATOM 974 O O . LYS A 1 126 ? -0.973 5.753 14.586 1.00 84.88 126 LYS A O 1
ATOM 979 N N . ASP A 1 127 ? -0.951 4.296 16.299 1.00 84.44 127 ASP A N 1
ATOM 980 C CA . ASP A 1 127 ? -1.164 5.305 17.348 1.00 84.44 127 ASP A CA 1
ATOM 981 C C . ASP A 1 127 ? 0.132 5.985 17.813 1.00 84.44 127 ASP A C 1
ATOM 983 O O . ASP A 1 127 ? 0.103 7.051 18.430 1.00 84.44 127 ASP A O 1
ATOM 987 N N . SER A 1 128 ? 1.291 5.440 17.448 1.00 86.62 128 SER A N 1
ATOM 988 C CA . SER A 1 128 ? 2.598 5.987 17.823 1.00 86.62 128 SER A CA 1
ATOM 989 C C . SER A 1 128 ? 2.931 7.297 17.090 1.00 86.62 128 SER A C 1
ATOM 991 O O . SER A 1 128 ? 2.367 7.610 16.038 1.00 86.62 128 SER A O 1
ATOM 993 N N . LEU A 1 129 ? 3.926 8.045 17.582 1.00 84.00 129 LEU A N 1
ATOM 994 C CA . LEU A 1 129 ? 4.449 9.244 16.902 1.00 84.00 129 LEU A CA 1
ATOM 995 C C . LEU A 1 129 ? 5.059 8.939 15.521 1.00 84.00 129 LEU A C 1
ATOM 997 O O . LEU A 1 129 ? 5.107 9.817 14.656 1.00 84.00 129 LEU A O 1
ATOM 1001 N N . VAL A 1 130 ? 5.506 7.699 15.298 1.00 88.44 130 VAL A N 1
ATOM 1002 C CA . VAL A 1 130 ? 6.095 7.258 14.025 1.00 88.44 130 VAL A CA 1
ATOM 1003 C C . VAL A 1 130 ? 5.052 6.763 13.020 1.00 88.44 130 VAL A C 1
ATOM 1005 O O . VAL A 1 130 ? 5.383 6.620 11.846 1.00 88.44 130 VAL A O 1
ATOM 1008 N N . GLY A 1 131 ? 3.787 6.587 13.420 1.00 88.50 131 GLY A N 1
ATOM 1009 C CA . GLY A 1 131 ? 2.704 6.103 12.552 1.00 88.50 131 GLY A CA 1
ATOM 1010 C C . GLY A 1 131 ? 2.603 6.827 11.199 1.00 88.50 131 GLY A C 1
ATOM 1011 O O . GLY A 1 131 ? 2.635 6.163 10.163 1.00 88.50 131 GLY A O 1
ATOM 1012 N N . PRO A 1 132 ? 2.582 8.175 11.154 1.00 90.56 132 PRO A N 1
ATOM 1013 C CA . PRO A 1 132 ? 2.566 8.916 9.893 1.00 90.56 132 PRO A CA 1
ATOM 1014 C C . PRO A 1 132 ? 3.785 8.652 9.002 1.00 90.56 132 PRO A C 1
ATOM 1016 O O . PRO A 1 132 ? 3.663 8.641 7.781 1.00 90.56 132 PRO A O 1
ATOM 1019 N N . ALA A 1 133 ? 4.962 8.434 9.598 1.00 91.88 133 ALA A N 1
ATOM 1020 C CA . ALA A 1 133 ? 6.174 8.126 8.844 1.00 91.88 133 ALA A CA 1
ATOM 1021 C C . ALA A 1 133 ? 6.098 6.727 8.219 1.00 91.88 133 ALA A C 1
ATOM 1023 O O . ALA A 1 133 ? 6.481 6.561 7.065 1.00 91.88 133 ALA A O 1
ATOM 1024 N N . ILE A 1 134 ? 5.537 5.747 8.936 1.00 93.56 134 ILE A N 1
ATOM 1025 C CA . ILE A 1 134 ? 5.301 4.402 8.395 1.00 93.56 134 ILE A CA 1
ATOM 1026 C C . ILE A 1 134 ? 4.258 4.437 7.273 1.00 93.56 134 ILE A C 1
ATOM 1028 O O . ILE A 1 134 ? 4.475 3.811 6.243 1.00 93.56 134 ILE A O 1
ATOM 1032 N N . MET A 1 135 ? 3.187 5.229 7.398 1.00 92.06 135 MET A N 1
ATOM 1033 C CA . MET A 1 135 ? 2.222 5.422 6.303 1.00 92.06 135 MET A CA 1
ATOM 1034 C C . MET A 1 135 ? 2.858 6.038 5.059 1.00 92.06 135 MET A C 1
ATOM 1036 O O . MET A 1 135 ? 2.615 5.576 3.943 1.00 92.06 135 MET A O 1
ATOM 1040 N N . GLY A 1 136 ? 3.706 7.053 5.245 1.00 93.12 136 GLY A N 1
ATOM 1041 C CA . GLY A 1 136 ? 4.510 7.614 4.163 1.00 93.12 136 GLY A CA 1
ATOM 1042 C C . GLY A 1 136 ? 5.418 6.562 3.524 1.00 93.12 136 GLY A C 1
ATOM 1043 O O . GLY A 1 136 ? 5.465 6.445 2.301 1.00 93.12 136 GLY A O 1
ATOM 1044 N N . LEU A 1 137 ? 6.078 5.739 4.341 1.00 94.81 137 LEU A N 1
ATOM 1045 C CA . LEU A 1 137 ? 6.935 4.653 3.873 1.00 94.81 137 LEU A CA 1
ATOM 1046 C C . LEU A 1 137 ? 6.155 3.590 3.088 1.00 94.81 137 LEU A C 1
ATOM 1048 O O . LEU A 1 137 ? 6.618 3.182 2.028 1.00 94.81 137 LEU A O 1
ATOM 1052 N N . CYS A 1 138 ? 4.960 3.190 3.536 1.00 95.31 138 CYS A N 1
ATOM 1053 C CA . CYS A 1 138 ? 4.083 2.281 2.793 1.00 95.31 138 CYS A CA 1
ATOM 1054 C C . CYS A 1 138 ? 3.792 2.821 1.388 1.00 95.31 138 CYS A C 1
ATOM 1056 O O . CYS A 1 138 ? 3.892 2.089 0.407 1.00 95.31 138 CYS A O 1
ATOM 1058 N N . ARG A 1 139 ? 3.477 4.116 1.268 1.00 94.94 139 ARG A N 1
ATOM 1059 C CA . ARG A 1 139 ? 3.163 4.740 -0.027 1.00 94.94 139 ARG A CA 1
ATOM 1060 C C . ARG A 1 139 ? 4.397 4.880 -0.910 1.00 94.94 139 ARG A C 1
ATOM 1062 O O . ARG A 1 139 ? 4.331 4.554 -2.090 1.00 94.94 139 ARG A O 1
ATOM 1069 N N . ALA A 1 140 ? 5.540 5.253 -0.337 1.00 94.06 140 ALA A N 1
ATOM 1070 C CA . ALA A 1 140 ? 6.810 5.269 -1.059 1.00 94.06 140 ALA A CA 1
ATOM 1071 C C . ALA A 1 140 ? 7.176 3.875 -1.595 1.00 94.06 140 ALA A C 1
ATOM 1073 O O . ALA A 1 140 ? 7.463 3.721 -2.780 1.00 94.06 140 ALA A O 1
ATOM 1074 N N . LEU A 1 141 ? 7.106 2.841 -0.751 1.00 94.88 141 LEU A N 1
ATOM 1075 C CA . LEU A 1 141 ? 7.370 1.457 -1.149 1.00 94.88 141 LEU A CA 1
ATOM 1076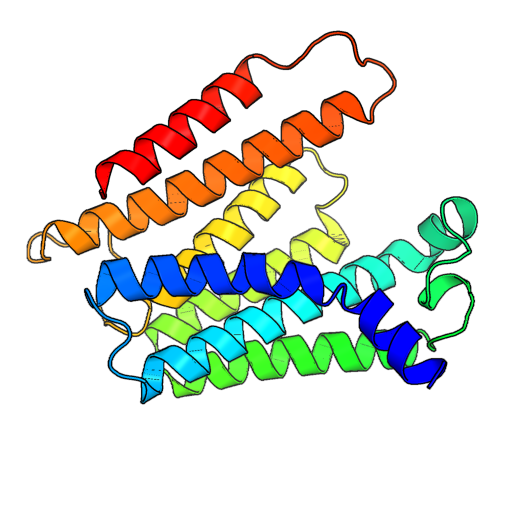 C C . LEU A 1 141 ? 6.376 0.963 -2.205 1.00 94.88 141 LEU A C 1
ATOM 1078 O O . LEU A 1 141 ? 6.762 0.201 -3.086 1.00 94.88 141 LEU A O 1
ATOM 1082 N N . ASN A 1 142 ? 5.125 1.418 -2.168 1.00 96.44 142 ASN A N 1
ATOM 1083 C CA . ASN A 1 142 ? 4.129 1.073 -3.178 1.00 96.44 142 ASN A CA 1
ATOM 1084 C C . ASN A 1 142 ? 4.430 1.716 -4.550 1.00 96.44 142 ASN A C 1
ATOM 1086 O O . ASN A 1 142 ? 4.282 1.058 -5.578 1.00 96.44 142 ASN A O 1
ATOM 1090 N N . VAL A 1 143 ? 4.945 2.952 -4.585 1.00 94.38 143 VAL A N 1
ATOM 1091 C CA . VAL A 1 143 ? 5.476 3.557 -5.826 1.00 94.38 143 VAL A CA 1
ATOM 1092 C C . VAL A 1 143 ? 6.693 2.773 -6.327 1.00 94.38 143 VAL A C 1
ATOM 1094 O O . VAL A 1 143 ? 6.773 2.425 -7.507 1.00 94.38 143 VAL A O 1
ATOM 1097 N N . LEU A 1 144 ? 7.623 2.426 -5.429 1.00 93.56 144 LEU A N 1
ATOM 1098 C CA . LEU A 1 144 ? 8.797 1.616 -5.775 1.00 93.56 144 LEU A CA 1
ATOM 1099 C C . LEU A 1 144 ? 8.415 0.220 -6.278 1.00 93.56 144 LEU A C 1
ATOM 1101 O O . LEU A 1 144 ? 9.101 -0.322 -7.145 1.00 93.56 144 LEU A O 1
ATOM 1105 N N . LEU A 1 145 ? 7.309 -0.352 -5.795 1.00 94.69 145 LEU A N 1
ATOM 1106 C CA . LEU A 1 145 ? 6.776 -1.612 -6.302 1.00 94.69 145 LEU A CA 1
ATOM 1107 C C . LEU A 1 145 ? 6.403 -1.476 -7.785 1.00 94.69 145 LEU A C 1
ATOM 1109 O O . LEU A 1 145 ? 6.748 -2.355 -8.568 1.00 94.69 145 LEU A O 1
ATOM 1113 N N . GLY A 1 146 ? 5.811 -0.353 -8.202 1.00 92.19 146 GLY A N 1
ATOM 1114 C CA . GLY A 1 146 ? 5.554 -0.063 -9.618 1.00 92.19 146 GLY A CA 1
ATOM 1115 C C . GLY A 1 146 ? 6.822 0.055 -10.470 1.00 92.19 146 GLY A C 1
ATOM 1116 O O . GLY A 1 146 ? 6.828 -0.362 -11.623 1.00 92.19 146 GLY A O 1
ATOM 1117 N N . MET A 1 147 ? 7.922 0.557 -9.901 1.00 91.06 147 MET A N 1
ATOM 1118 C CA . MET A 1 147 ? 9.218 0.655 -10.593 1.00 91.06 147 MET A CA 1
ATOM 1119 C C . MET A 1 147 ? 9.970 -0.683 -10.678 1.00 91.06 147 MET A C 1
ATOM 1121 O O . MET A 1 147 ? 10.895 -0.836 -11.478 1.00 91.06 147 MET A O 1
ATOM 1125 N N . SER A 1 148 ? 9.612 -1.642 -9.826 1.00 91.00 148 SER A N 1
ATOM 1126 C CA . SER A 1 148 ? 10.445 -2.800 -9.494 1.00 91.00 148 SER A CA 1
ATOM 1127 C C . SER A 1 148 ? 10.599 -3.856 -10.591 1.00 91.00 148 SER A C 1
ATOM 1129 O O . SER A 1 148 ? 11.459 -4.726 -10.459 1.00 91.00 148 SER A O 1
ATOM 1131 N N . SER A 1 149 ? 9.806 -3.801 -11.663 1.00 88.19 149 SER A N 1
ATOM 1132 C CA . SER A 1 149 ? 9.912 -4.759 -12.771 1.00 88.19 149 SER A CA 1
ATOM 1133 C C . SER A 1 149 ? 11.196 -4.603 -13.586 1.00 88.19 149 SER A C 1
ATOM 1135 O O . SER A 1 149 ? 11.631 -5.571 -14.206 1.00 88.19 149 SER A O 1
ATOM 1137 N N . LEU A 1 150 ? 11.839 -3.429 -13.560 1.00 83.00 150 LEU A N 1
ATOM 1138 C CA . LEU A 1 150 ? 13.140 -3.210 -14.193 1.00 83.00 150 LEU A CA 1
ATOM 1139 C C . LEU A 1 150 ? 14.276 -3.358 -13.168 1.00 83.00 150 LEU A C 1
ATOM 1141 O O . LEU A 1 150 ? 14.374 -2.559 -12.234 1.00 83.00 150 LEU A O 1
ATOM 1145 N N . PRO A 1 151 ? 15.178 -4.343 -13.322 1.00 71.25 151 PRO A N 1
ATOM 1146 C CA . PRO A 1 151 ? 16.352 -4.459 -12.465 1.00 71.25 151 PRO A CA 1
ATOM 1147 C C . PRO A 1 151 ? 17.205 -3.181 -12.510 1.00 71.25 151 PRO A C 1
ATOM 1149 O O . PRO A 1 151 ? 17.597 -2.727 -13.581 1.00 71.25 151 PRO A O 1
ATOM 1152 N N . GLY A 1 152 ? 17.497 -2.599 -11.343 1.00 67.31 152 GLY A N 1
ATOM 1153 C CA . GLY A 1 152 ? 18.303 -1.376 -11.217 1.00 67.31 152 GLY A CA 1
ATOM 1154 C C . GLY A 1 152 ? 17.509 -0.068 -11.142 1.00 67.31 152 GLY A C 1
ATOM 1155 O O . GLY A 1 152 ? 18.061 0.926 -10.689 1.00 67.31 152 GLY A O 1
ATOM 1156 N N . SER A 1 153 ? 16.212 -0.056 -11.466 1.00 66.56 153 SER A N 1
ATOM 1157 C CA . SER A 1 153 ? 15.379 1.164 -11.450 1.00 66.56 153 SER A CA 1
ATOM 1158 C C . SER A 1 153 ? 15.247 1.829 -10.068 1.00 66.56 153 SER A C 1
ATOM 1160 O O . SER A 1 153 ? 14.953 3.017 -9.978 1.00 66.56 153 SER A O 1
ATOM 1162 N N . ILE A 1 154 ? 15.473 1.073 -8.990 1.00 64.81 154 ILE A N 1
ATOM 1163 C CA . ILE A 1 154 ? 15.284 1.498 -7.592 1.00 64.81 154 ILE A CA 1
ATOM 1164 C C . ILE A 1 154 ? 16.554 2.128 -6.989 1.00 64.81 154 ILE A C 1
ATOM 1166 O O . ILE A 1 154 ? 16.502 2.755 -5.933 1.00 64.81 154 ILE A O 1
ATOM 1170 N N . TRP A 1 155 ? 17.718 1.999 -7.628 1.00 62.28 155 TRP A N 1
ATOM 1171 C CA . TRP A 1 155 ? 18.963 2.517 -7.059 1.00 62.28 155 TRP A CA 1
ATOM 1172 C C . TRP A 1 155 ? 19.208 3.979 -7.458 1.00 62.28 155 TRP A C 1
ATOM 1174 O O . TRP A 1 155 ? 19.646 4.268 -8.570 1.00 62.28 155 TRP A O 1
ATOM 1184 N N . LEU A 1 156 ? 19.005 4.895 -6.497 1.00 53.00 156 LEU A N 1
ATOM 1185 C CA . LEU A 1 156 ? 19.236 6.353 -6.597 1.00 53.00 156 LEU A CA 1
ATOM 1186 C C . LEU A 1 156 ? 20.591 6.745 -7.227 1.00 53.00 156 LEU A C 1
ATOM 1188 O O . LEU A 1 156 ? 20.699 7.762 -7.912 1.00 53.00 156 LEU A O 1
ATOM 1192 N N . PHE A 1 157 ? 21.640 5.947 -7.003 1.00 49.69 157 PHE A N 1
ATOM 1193 C CA . PHE A 1 157 ? 23.031 6.335 -7.273 1.00 49.69 157 PHE A CA 1
ATOM 1194 C C . PHE A 1 157 ? 23.747 5.502 -8.339 1.00 49.69 157 PHE A C 1
ATOM 1196 O O . PHE A 1 157 ? 24.966 5.601 -8.480 1.00 49.69 157 PHE A O 1
ATOM 1203 N N . GLN A 1 158 ? 23.026 4.713 -9.133 1.00 51.88 158 GLN A N 1
ATOM 1204 C CA . GLN A 1 158 ? 23.661 3.959 -10.208 1.00 51.88 158 GLN A CA 1
ATOM 1205 C C . GLN A 1 158 ? 23.962 4.903 -11.391 1.00 51.88 158 GLN A C 1
ATOM 1207 O O . GLN A 1 158 ? 23.060 5.392 -12.068 1.00 51.88 158 GLN A O 1
ATOM 1212 N N . GLN A 1 159 ? 25.250 5.218 -11.596 1.00 49.28 159 GLN A N 1
ATOM 1213 C CA . GLN A 1 159 ? 25.707 6.306 -12.481 1.00 49.28 159 GLN A CA 1
ATOM 1214 C C . GLN A 1 159 ? 25.341 6.134 -13.967 1.00 49.28 159 GLN A C 1
ATOM 1216 O O . GLN A 1 159 ? 25.294 7.129 -14.683 1.00 49.28 159 GLN A O 1
ATOM 1221 N N . ASN A 1 160 ? 25.025 4.911 -14.403 1.00 54.66 160 ASN A N 1
ATOM 1222 C CA . ASN A 1 160 ? 24.711 4.575 -15.797 1.00 54.66 160 ASN A CA 1
ATOM 1223 C C . ASN A 1 160 ? 23.204 4.515 -16.108 1.00 54.66 160 ASN A C 1
ATOM 1225 O O . ASN A 1 160 ? 22.825 4.015 -17.165 1.00 54.66 160 ASN A O 1
ATOM 1229 N N . LEU A 1 161 ? 22.331 4.964 -15.199 1.00 57.97 161 LEU A N 1
ATOM 1230 C CA . LEU A 1 161 ? 20.889 4.938 -15.443 1.00 57.97 161 LEU A CA 1
ATOM 1231 C C . LEU A 1 161 ? 20.408 6.183 -16.202 1.00 57.97 161 LEU A C 1
ATOM 1233 O O . LEU A 1 161 ? 20.906 7.284 -15.941 1.00 57.97 161 LEU A O 1
ATOM 1237 N N . PRO A 1 162 ? 19.390 6.041 -17.074 1.00 59.12 162 PRO A N 1
ATOM 1238 C CA . PRO A 1 162 ? 18.679 7.178 -17.641 1.00 59.12 162 PRO A CA 1
ATOM 1239 C C . PRO A 1 162 ? 18.217 8.127 -16.531 1.00 59.12 162 PRO A C 1
ATOM 1241 O O . PRO A 1 162 ? 17.744 7.687 -15.481 1.00 59.12 162 PRO A O 1
ATOM 1244 N N . GLN A 1 163 ? 18.330 9.433 -16.770 1.00 60.47 163 GLN A N 1
ATOM 1245 C CA . GLN A 1 163 ? 17.984 10.486 -15.811 1.00 60.47 163 GLN A CA 1
ATOM 1246 C C . GLN A 1 163 ? 16.581 10.290 -15.194 1.00 60.47 163 GLN A C 1
ATOM 1248 O O . GLN A 1 163 ? 16.413 10.474 -13.990 1.00 60.47 163 GLN A O 1
ATOM 1253 N N . ALA A 1 164 ? 15.620 9.784 -15.975 1.00 59.53 164 ALA A N 1
ATOM 1254 C CA . ALA A 1 164 ? 14.268 9.433 -15.530 1.00 59.53 164 ALA A CA 1
ATOM 1255 C C . ALA A 1 164 ? 14.221 8.456 -14.334 1.00 59.53 164 ALA A C 1
ATOM 1257 O O . ALA A 1 164 ? 13.380 8.595 -13.448 1.00 59.53 164 ALA A O 1
ATOM 1258 N N . TRP A 1 165 ? 15.137 7.486 -14.250 1.00 60.94 165 TRP A N 1
ATOM 1259 C CA . TRP A 1 165 ? 15.110 6.459 -13.197 1.00 60.94 165 TRP A CA 1
ATOM 1260 C C . TRP A 1 165 ? 15.685 6.967 -11.872 1.00 60.94 165 TRP A C 1
ATOM 1262 O O . TRP A 1 165 ? 15.192 6.614 -10.801 1.00 60.94 165 TRP A O 1
ATOM 1272 N N . ARG A 1 166 ? 16.676 7.867 -11.933 1.00 62.09 166 ARG A N 1
ATOM 1273 C CA . ARG A 1 166 ? 17.238 8.541 -10.748 1.00 62.09 166 ARG A CA 1
ATOM 1274 C C . ARG A 1 166 ? 16.191 9.417 -10.067 1.00 62.09 166 ARG A C 1
ATOM 1276 O O . ARG A 1 166 ? 16.166 9.508 -8.845 1.00 62.09 166 ARG A O 1
ATOM 1283 N N . PHE A 1 167 ? 15.290 10.001 -10.851 1.00 66.50 167 PHE A N 1
ATOM 1284 C CA . PHE A 1 167 ? 14.192 10.804 -10.335 1.00 66.50 167 PHE A CA 1
ATOM 1285 C C . PHE A 1 167 ? 12.993 9.983 -9.841 1.00 66.50 167 PHE A C 1
ATOM 1287 O O . PHE A 1 167 ? 12.271 10.455 -8.972 1.00 66.50 167 PHE A O 1
ATOM 1294 N N . GLY A 1 168 ? 12.791 8.741 -10.292 1.00 73.62 168 GLY A N 1
ATOM 1295 C CA . GLY A 1 168 ? 11.657 7.922 -9.832 1.00 73.62 168 GLY A CA 1
ATOM 1296 C C . GLY A 1 168 ? 11.695 7.554 -8.345 1.00 73.62 168 GLY A C 1
ATOM 1297 O O . GLY A 1 168 ? 10.672 7.525 -7.667 1.00 73.62 168 GLY A O 1
ATOM 1298 N N . THR A 1 169 ? 12.885 7.357 -7.792 1.00 79.06 169 THR A N 1
ATOM 1299 C CA . THR A 1 169 ? 13.079 7.131 -6.350 1.00 79.06 169 THR A CA 1
ATOM 1300 C C . THR A 1 169 ? 12.884 8.410 -5.535 1.00 79.06 169 THR A C 1
ATOM 1302 O O . THR A 1 169 ? 12.314 8.364 -4.444 1.00 79.06 169 THR A O 1
ATOM 1305 N N . VAL A 1 170 ? 13.276 9.562 -6.090 1.00 82.81 170 VAL A N 1
ATOM 1306 C CA . VAL A 1 170 ? 12.941 10.889 -5.549 1.00 82.81 170 VAL A CA 1
ATOM 1307 C C . VAL A 1 170 ? 11.427 11.110 -5.573 1.00 82.81 170 VAL A C 1
ATOM 1309 O O . VAL A 1 170 ? 10.872 11.611 -4.599 1.00 82.81 170 VAL A O 1
ATOM 1312 N N . ALA A 1 171 ? 10.745 10.643 -6.621 1.00 83.44 171 ALA A N 1
ATOM 1313 C CA . ALA A 1 171 ? 9.291 10.655 -6.736 1.00 83.44 171 ALA A CA 1
ATOM 1314 C C . ALA A 1 171 ? 8.624 9.852 -5.621 1.00 83.44 171 ALA A C 1
ATOM 1316 O O . ALA A 1 171 ? 7.733 10.352 -4.938 1.00 83.44 171 ALA A O 1
ATOM 1317 N N . ALA A 1 172 ? 9.086 8.617 -5.412 1.00 88.31 172 ALA A N 1
ATOM 1318 C CA . ALA A 1 172 ? 8.591 7.745 -4.356 1.00 88.31 172 ALA A CA 1
ATOM 1319 C C . ALA A 1 172 ? 8.794 8.377 -2.971 1.00 88.31 172 ALA A C 1
ATOM 1321 O O . ALA A 1 172 ? 7.879 8.368 -2.146 1.00 88.31 172 ALA A O 1
ATOM 1322 N N . ALA A 1 173 ? 9.960 8.985 -2.731 1.00 89.06 173 ALA A N 1
ATOM 1323 C CA . ALA A 1 173 ? 10.230 9.729 -1.505 1.00 89.06 173 ALA A CA 1
ATOM 1324 C C . ALA A 1 173 ? 9.320 10.962 -1.369 1.00 89.06 173 ALA A C 1
ATOM 1326 O O . ALA A 1 173 ? 8.814 11.224 -0.280 1.00 89.06 173 ALA A O 1
ATOM 1327 N N . GLY A 1 174 ? 9.060 11.679 -2.466 1.00 89.44 174 GLY A N 1
ATOM 1328 C CA . GLY A 1 174 ? 8.140 12.814 -2.522 1.00 89.44 174 GLY A CA 1
ATOM 1329 C C . GLY A 1 174 ? 6.704 12.427 -2.169 1.00 89.44 174 GLY A C 1
ATOM 1330 O O . GLY A 1 174 ? 6.094 13.068 -1.315 1.00 89.44 174 GLY A O 1
ATOM 1331 N N . VAL A 1 175 ? 6.193 11.328 -2.738 1.00 91.38 175 VAL A N 1
ATOM 1332 C CA . VAL A 1 175 ? 4.875 10.760 -2.395 1.00 91.38 175 VAL A CA 1
ATOM 1333 C C . VAL A 1 175 ? 4.835 10.333 -0.930 1.00 91.38 175 VAL A C 1
ATOM 1335 O O . VAL A 1 175 ? 3.883 10.657 -0.219 1.00 91.38 175 VAL A O 1
ATOM 1338 N N . GLY A 1 176 ? 5.873 9.648 -0.447 1.00 91.56 176 GLY A N 1
ATOM 1339 C CA . GLY A 1 176 ? 5.949 9.233 0.952 1.00 91.56 176 GLY A CA 1
ATOM 1340 C C . GLY A 1 176 ? 5.962 10.414 1.919 1.00 91.56 176 GLY A C 1
ATOM 1341 O O . GLY A 1 176 ? 5.222 10.416 2.903 1.00 91.56 176 GLY A O 1
ATOM 1342 N N . LEU A 1 177 ? 6.745 11.450 1.614 1.00 91.69 177 LEU A N 1
ATOM 1343 C CA . LEU A 1 177 ? 6.812 12.680 2.397 1.00 91.69 177 LEU A CA 1
ATOM 1344 C C . LEU A 1 177 ? 5.467 13.412 2.396 1.00 91.69 177 LEU A C 1
ATOM 1346 O O . LEU A 1 177 ? 4.989 13.816 3.456 1.00 91.69 177 LEU A O 1
ATOM 1350 N N . TYR A 1 178 ? 4.836 13.527 1.226 1.00 91.81 178 TYR A N 1
ATOM 1351 C CA . TYR A 1 178 ? 3.517 14.128 1.085 1.00 91.81 178 TYR A CA 1
ATOM 1352 C C . TYR A 1 178 ? 2.485 13.408 1.962 1.00 91.81 178 TYR A C 1
ATOM 1354 O O . TYR A 1 178 ? 1.816 14.046 2.775 1.00 91.81 178 TYR A O 1
ATOM 1362 N N . ILE A 1 179 ? 2.404 12.075 1.879 1.00 92.00 179 ILE A N 1
ATOM 1363 C CA . ILE A 1 179 ? 1.443 11.299 2.672 1.00 92.00 179 ILE A CA 1
ATOM 1364 C C . ILE A 1 179 ? 1.762 11.363 4.165 1.00 92.00 179 ILE A C 1
ATOM 1366 O O . ILE A 1 179 ? 0.843 11.502 4.974 1.00 92.00 179 ILE A O 1
ATOM 1370 N N . MET A 1 180 ? 3.038 11.308 4.555 1.00 91.12 180 MET A N 1
ATOM 1371 C CA . MET A 1 180 ? 3.432 11.492 5.952 1.00 91.12 180 MET A CA 1
ATOM 1372 C C . MET A 1 180 ? 2.927 12.836 6.483 1.00 91.12 180 MET A C 1
ATOM 1374 O O . MET A 1 180 ? 2.359 12.889 7.575 1.00 91.12 180 MET A O 1
ATOM 1378 N N . SER A 1 181 ? 3.100 13.911 5.715 1.00 88.31 181 SER A N 1
ATOM 1379 C CA . SER A 1 181 ? 2.653 15.247 6.099 1.00 88.31 181 SER A CA 1
ATOM 1380 C C . SER A 1 181 ? 1.134 15.377 6.168 1.00 88.31 181 SER A C 1
ATOM 1382 O O . SER A 1 181 ? 0.631 15.922 7.147 1.00 88.31 181 SER A O 1
ATOM 1384 N N . VAL A 1 182 ? 0.394 14.829 5.196 1.00 87.94 182 VAL A N 1
ATOM 1385 C CA . VAL A 1 182 ? -1.081 14.770 5.244 1.00 87.94 182 VAL A CA 1
ATOM 1386 C C . VAL A 1 182 ? -1.550 14.001 6.473 1.00 87.94 182 VAL A C 1
ATOM 1388 O O . VAL A 1 182 ? -2.428 14.463 7.194 1.00 87.94 182 VAL A O 1
ATOM 1391 N N . THR A 1 183 ? -0.922 12.864 6.767 1.00 87.38 183 THR A N 1
ATOM 1392 C CA . THR A 1 183 ? -1.290 12.027 7.914 1.00 87.38 183 THR A CA 1
ATOM 1393 C C . THR A 1 183 ? -0.992 12.732 9.240 1.00 87.38 183 THR A C 1
ATOM 1395 O O . THR A 1 183 ? -1.785 12.647 10.175 1.00 87.38 183 THR A O 1
ATOM 1398 N N . ARG A 1 184 ? 0.126 13.468 9.340 1.00 86.19 184 ARG A N 1
ATOM 1399 C CA . ARG A 1 184 ? 0.435 14.298 10.518 1.00 86.19 184 ARG A CA 1
ATOM 1400 C C . ARG A 1 184 ? -0.578 15.421 10.702 1.00 86.19 184 ARG A C 1
ATOM 1402 O O . ARG A 1 184 ? -1.057 15.601 11.819 1.00 86.19 184 ARG A O 1
ATOM 1409 N N . LEU A 1 185 ? -0.917 16.128 9.624 1.00 85.75 185 LEU A N 1
ATOM 1410 C CA . LEU A 1 185 ? -1.890 17.217 9.659 1.00 85.75 185 LEU A CA 1
ATOM 1411 C C . LEU A 1 185 ? -3.273 16.712 10.096 1.00 85.75 185 LEU A C 1
ATOM 1413 O O . LEU A 1 185 ? -3.846 17.240 11.045 1.00 85.75 185 LEU A O 1
ATOM 1417 N N . ALA A 1 186 ? -3.752 15.623 9.492 1.00 84.50 186 ALA A N 1
ATOM 1418 C CA . ALA A 1 186 ? -5.035 15.018 9.844 1.00 84.50 186 ALA A CA 1
ATOM 1419 C C . ALA A 1 186 ? -5.099 14.595 11.325 1.00 84.50 186 ALA A C 1
ATOM 1421 O O . ALA A 1 186 ? -6.126 14.763 11.978 1.00 84.50 186 ALA A O 1
ATOM 1422 N N . ARG A 1 187 ? -3.991 14.092 11.894 1.00 79.69 187 ARG A N 1
ATOM 1423 C CA . ARG A 1 187 ? -3.921 13.764 13.330 1.00 79.69 187 ARG A CA 1
ATOM 1424 C C . ARG A 1 187 ? -3.947 15.003 14.222 1.00 79.69 187 ARG A C 1
ATOM 1426 O O . ARG A 1 187 ? -4.566 14.949 15.279 1.00 79.69 187 ARG A O 1
ATOM 1433 N N . SER A 1 188 ? -3.297 16.098 13.820 1.00 78.38 188 SER A N 1
ATOM 1434 C CA . SER A 1 188 ? -3.367 17.353 14.582 1.00 78.38 188 SER A CA 1
ATOM 1435 C C . SER A 1 188 ? -4.766 17.972 14.574 1.00 78.38 188 SER A C 1
ATOM 1437 O O . SER A 1 188 ? -5.157 18.564 15.573 1.00 78.38 188 SER A O 1
ATOM 1439 N N . GLU A 1 189 ? -5.535 17.790 13.497 1.00 79.94 189 GLU A N 1
ATOM 1440 C CA . GLU A 1 189 ? -6.912 18.295 13.388 1.00 79.94 189 GLU A CA 1
ATOM 1441 C C . GLU A 1 189 ? -7.925 17.453 14.176 1.00 79.94 189 GLU A C 1
ATOM 1443 O O . GLU A 1 189 ? -8.896 17.990 14.700 1.00 79.94 189 GLU A O 1
ATOM 1448 N N . ALA A 1 190 ? -7.697 16.142 14.293 1.00 72.62 190 ALA A N 1
ATOM 1449 C CA . ALA A 1 190 ? -8.559 15.247 15.065 1.00 72.62 190 ALA A CA 1
ATOM 1450 C C . ALA A 1 190 ? -8.325 15.318 16.591 1.00 72.62 190 ALA A C 1
ATOM 1452 O O . ALA A 1 190 ? -9.127 14.790 17.360 1.00 72.62 190 ALA A O 1
ATOM 1453 N N . GLY A 1 191 ? -7.224 15.931 17.041 1.00 65.12 191 GLY A N 1
ATOM 1454 C CA . GLY A 1 191 ? -6.890 16.090 18.459 1.00 65.12 191 GLY A CA 1
ATOM 1455 C C . GLY A 1 191 ? -7.548 17.313 19.112 1.00 65.12 191 GLY A C 1
ATOM 1456 O O . GLY A 1 191 ? -7.898 18.285 18.452 1.00 65.12 191 GLY A O 1
ATOM 1457 N N . SER A 1 192 ? -7.657 17.312 20.445 1.00 52.34 192 SER A N 1
ATOM 1458 C CA . SER A 1 192 ? -8.315 18.376 21.228 1.00 52.34 192 SER A CA 1
ATOM 1459 C C . SER A 1 192 ? -7.614 19.748 21.205 1.00 52.34 192 SER A C 1
ATOM 1461 O O . SER A 1 192 ? -8.195 20.728 21.659 1.00 52.34 192 SER A O 1
ATOM 1463 N N . ASN A 1 193 ? -6.388 19.840 20.674 1.00 50.62 193 ASN A N 1
ATOM 1464 C CA . ASN A 1 193 ? -5.618 21.082 20.520 1.00 50.62 193 ASN A CA 1
ATOM 1465 C C . ASN A 1 193 ? -5.543 21.501 19.039 1.00 50.62 193 ASN A C 1
ATOM 1467 O O . ASN A 1 193 ? -4.465 21.576 18.452 1.00 50.62 193 ASN A O 1
ATOM 1471 N N . ALA A 1 194 ? -6.701 21.780 18.438 1.00 56.59 194 ALA A N 1
ATOM 1472 C CA . ALA A 1 194 ? -6.873 22.104 17.016 1.00 56.59 194 ALA A CA 1
ATOM 1473 C C . ALA A 1 194 ? -6.313 23.480 16.569 1.00 56.59 194 ALA A C 1
ATOM 1475 O O . ALA A 1 194 ? -6.610 23.945 15.471 1.00 56.59 194 ALA A O 1
ATOM 1476 N N . THR A 1 195 ? -5.532 24.177 17.399 1.00 52.59 195 THR A N 1
ATOM 1477 C CA . THR A 1 195 ? -5.165 25.590 17.174 1.00 52.59 195 THR A CA 1
ATOM 1478 C C . THR A 1 195 ? -3.788 25.815 16.557 1.00 52.59 195 THR A C 1
ATOM 1480 O O . THR A 1 195 ? -3.515 26.917 16.088 1.00 52.59 195 THR A O 1
ATOM 1483 N N . ALA A 1 196 ? -2.928 24.799 16.483 1.00 54.75 196 ALA A N 1
ATOM 1484 C CA . ALA A 1 196 ? -1.641 24.905 15.802 1.00 54.75 196 ALA A CA 1
ATOM 1485 C C . ALA A 1 196 ? -1.607 23.947 14.613 1.00 54.75 196 ALA A C 1
ATOM 1487 O O . ALA A 1 196 ? -1.267 22.777 14.772 1.00 54.75 196 ALA A O 1
ATOM 1488 N N . GLN A 1 197 ? -1.922 24.446 13.412 1.00 60.97 197 GLN A N 1
ATOM 1489 C CA . GLN A 1 197 ? -1.498 23.766 12.189 1.00 60.97 197 GLN A CA 1
ATOM 1490 C C . GLN A 1 197 ? 0.034 23.682 12.229 1.00 60.97 197 GLN A C 1
ATOM 1492 O O . GLN A 1 197 ? 0.700 24.723 12.223 1.00 60.97 197 GLN A O 1
ATOM 1497 N N . PRO A 1 198 ? 0.633 22.483 12.311 1.00 69.06 198 PRO A N 1
ATOM 1498 C CA . PRO A 1 198 ? 2.077 22.379 12.363 1.00 69.06 198 PRO A CA 1
ATOM 1499 C C . PRO A 1 198 ? 2.628 22.828 11.007 1.00 69.06 198 PRO A C 1
ATOM 1501 O O . PRO A 1 198 ? 2.511 22.103 10.021 1.00 69.06 198 PRO A O 1
ATOM 1504 N N . LEU A 1 199 ? 3.246 24.014 10.961 1.00 78.00 199 LEU A N 1
ATOM 1505 C CA . LEU A 1 199 ? 3.921 24.584 9.783 1.00 78.00 199 LEU A CA 1
ATOM 1506 C C . LEU A 1 199 ? 4.823 23.552 9.081 1.00 78.00 199 LEU A C 1
ATOM 1508 O O . LEU A 1 199 ? 4.933 23.535 7.858 1.00 78.00 199 LEU A O 1
ATOM 1512 N N . SER A 1 200 ? 5.417 22.641 9.857 1.00 77.31 200 SER A N 1
ATOM 1513 C CA . SER A 1 200 ? 6.218 21.515 9.374 1.00 77.31 200 SER A CA 1
ATOM 1514 C C . SER A 1 200 ? 5.456 20.544 8.461 1.00 77.31 200 SER A C 1
ATOM 1516 O O . SER A 1 200 ? 6.050 20.023 7.519 1.00 77.31 200 SER A O 1
ATOM 1518 N N . SER A 1 201 ? 4.158 20.314 8.681 1.00 80.44 201 SER A N 1
ATOM 1519 C CA . SER A 1 201 ? 3.335 19.464 7.809 1.00 80.44 201 SER A CA 1
ATOM 1520 C C . SER A 1 201 ? 3.052 20.159 6.481 1.00 80.44 201 SER A C 1
ATOM 1522 O O . SER A 1 201 ? 3.260 19.553 5.434 1.00 80.44 201 SER A O 1
ATOM 1524 N N . THR A 1 202 ? 2.693 21.445 6.495 1.00 82.81 202 THR A N 1
ATOM 1525 C CA . THR A 1 202 ? 2.479 22.235 5.268 1.00 82.81 202 THR A CA 1
ATOM 1526 C C . THR A 1 202 ? 3.763 22.355 4.444 1.00 82.81 202 THR A C 1
ATOM 1528 O O . THR A 1 202 ? 3.753 22.134 3.234 1.00 82.81 202 THR A O 1
ATOM 1531 N N . LEU A 1 203 ? 4.901 22.624 5.096 1.00 84.69 203 LEU A N 1
ATOM 1532 C CA . LEU A 1 203 ? 6.214 22.626 4.445 1.00 84.69 203 LEU A CA 1
ATOM 1533 C C . LEU A 1 203 ? 6.555 21.252 3.858 1.00 84.69 203 LEU A C 1
ATOM 1535 O O . LEU A 1 203 ? 7.016 21.173 2.723 1.00 84.69 203 LEU A O 1
ATOM 1539 N N . GLY A 1 204 ? 6.290 20.169 4.592 1.00 83.38 204 GLY A N 1
ATOM 1540 C CA . GLY A 1 204 ? 6.535 18.815 4.103 1.00 83.38 204 GLY A CA 1
ATOM 1541 C C . GLY A 1 204 ? 5.634 18.421 2.924 1.00 83.38 204 GLY A C 1
ATOM 1542 O O . GLY A 1 204 ? 6.115 17.764 2.007 1.00 83.38 204 GLY A O 1
ATOM 1543 N N . MET A 1 205 ? 4.366 18.856 2.894 1.00 86.31 205 MET A N 1
ATOM 1544 C CA . MET A 1 205 ? 3.483 18.663 1.732 1.00 86.31 205 MET A CA 1
ATOM 1545 C C . MET A 1 205 ? 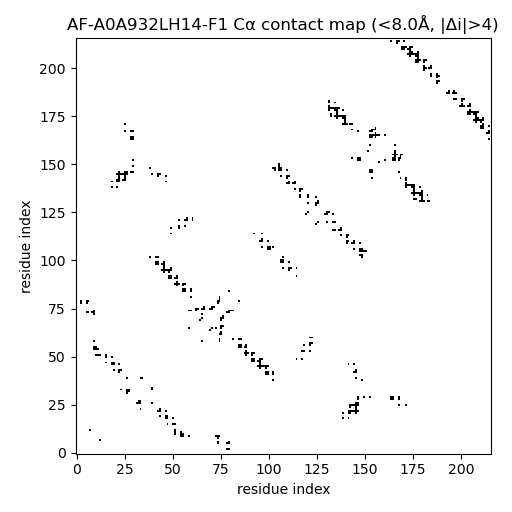4.052 19.347 0.491 1.00 86.31 205 MET A C 1
ATOM 1547 O O . MET A 1 205 ? 4.179 18.712 -0.553 1.00 86.31 205 MET A O 1
ATOM 1551 N N . ASN A 1 206 ? 4.428 20.623 0.618 1.00 86.94 206 ASN A N 1
ATOM 1552 C CA . ASN A 1 206 ? 4.984 21.400 -0.488 1.00 86.94 206 ASN A CA 1
ATOM 1553 C C . ASN A 1 206 ? 6.321 20.830 -0.964 1.00 86.94 206 ASN A C 1
ATOM 1555 O O . ASN A 1 206 ? 6.545 20.727 -2.165 1.00 86.94 206 ASN A O 1
ATOM 1559 N N . LEU A 1 207 ? 7.186 20.397 -0.042 1.00 87.12 207 LEU A N 1
ATOM 1560 C CA . LEU A 1 207 ? 8.433 19.723 -0.392 1.00 87.12 207 LEU A CA 1
ATOM 1561 C C . LEU A 1 207 ? 8.163 18.403 -1.126 1.00 87.12 207 LEU A C 1
ATOM 1563 O O . LEU A 1 207 ? 8.791 18.143 -2.145 1.00 87.12 207 LEU A O 1
ATOM 1567 N N . GLY A 1 208 ? 7.201 17.600 -0.665 1.00 81.62 208 GLY A N 1
ATOM 1568 C CA . GLY A 1 208 ? 6.790 16.373 -1.351 1.00 81.62 208 GLY A CA 1
ATOM 1569 C C . GLY A 1 208 ? 6.294 16.639 -2.774 1.00 81.62 208 GLY A C 1
ATOM 1570 O O . GLY A 1 208 ? 6.734 15.974 -3.708 1.00 81.62 208 GLY A O 1
ATOM 1571 N N . LEU A 1 209 ? 5.452 17.662 -2.955 1.00 85.31 209 LEU A N 1
ATOM 1572 C CA . LEU A 1 209 ? 4.965 18.095 -4.270 1.00 85.31 209 LEU A CA 1
ATOM 1573 C C . LEU A 1 209 ? 6.095 18.591 -5.178 1.00 85.31 209 LEU A C 1
ATOM 1575 O O . LEU A 1 209 ? 6.123 18.228 -6.349 1.00 85.31 209 LEU A O 1
ATOM 1579 N N . LEU A 1 210 ? 7.045 19.367 -4.649 1.00 84.44 210 LEU A N 1
ATOM 1580 C CA . LEU A 1 210 ? 8.220 19.820 -5.399 1.00 84.44 210 LEU A CA 1
ATOM 1581 C C . LEU A 1 210 ? 9.075 18.640 -5.870 1.00 84.44 210 LEU A C 1
ATOM 1583 O O . LEU A 1 210 ? 9.478 18.609 -7.029 1.00 84.44 210 LEU A O 1
ATOM 1587 N N . LEU A 1 211 ? 9.314 17.652 -5.002 1.00 82.25 211 LEU A N 1
ATOM 1588 C CA . LEU A 1 211 ? 10.067 16.447 -5.358 1.00 82.25 211 LEU A CA 1
ATOM 1589 C C . LEU A 1 211 ? 9.363 15.631 -6.447 1.00 82.25 211 LEU A C 1
ATOM 1591 O O . LEU A 1 211 ? 10.039 15.098 -7.318 1.00 82.25 211 LEU A O 1
ATOM 1595 N N . ILE A 1 212 ? 8.027 15.560 -6.424 1.00 80.88 212 ILE A N 1
ATOM 1596 C CA . ILE A 1 212 ? 7.225 14.921 -7.480 1.00 80.88 212 ILE A CA 1
ATOM 1597 C C . ILE A 1 212 ? 7.275 15.739 -8.783 1.00 80.88 212 ILE A C 1
ATOM 1599 O O . ILE A 1 212 ? 7.363 15.166 -9.867 1.00 80.88 212 ILE A O 1
ATOM 1603 N N . ALA A 1 213 ? 7.247 17.071 -8.695 1.00 78.88 213 ALA A N 1
ATOM 1604 C CA . ALA A 1 213 ? 7.274 17.961 -9.855 1.00 78.88 213 ALA A CA 1
ATOM 1605 C C . ALA A 1 213 ? 8.617 17.938 -10.601 1.00 78.88 213 ALA A C 1
ATOM 1607 O O . ALA A 1 213 ? 8.638 18.181 -11.799 1.00 78.88 213 ALA A O 1
ATOM 1608 N N . MET A 1 214 ? 9.725 17.592 -9.937 1.00 73.50 214 MET A N 1
ATOM 1609 C CA . MET A 1 214 ? 11.047 17.460 -10.575 1.00 73.50 214 MET A CA 1
ATOM 1610 C C . MET A 1 214 ? 11.136 16.339 -11.631 1.00 73.50 214 MET A C 1
ATOM 1612 O O . MET A 1 214 ? 12.157 16.230 -12.306 1.00 73.50 214 MET A O 1
ATOM 1616 N N . ILE A 1 215 ? 10.109 15.492 -11.753 1.00 68.31 215 ILE A N 1
ATOM 1617 C CA . ILE A 1 215 ? 10.051 14.373 -12.711 1.00 68.31 215 ILE A CA 1
ATOM 1618 C C . ILE A 1 215 ? 9.215 14.707 -13.958 1.00 68.31 215 ILE A C 1
ATOM 1620 O O . ILE A 1 215 ? 9.329 13.990 -14.953 1.00 68.31 215 ILE A O 1
ATOM 1624 N N . ALA A 1 216 ? 8.370 15.744 -13.896 1.00 59.91 216 ALA A N 1
ATOM 1625 C CA . ALA A 1 216 ? 7.498 16.181 -14.991 1.00 59.91 216 ALA A CA 1
ATOM 1626 C C . ALA A 1 216 ? 8.231 17.127 -15.951 1.00 59.91 216 ALA A C 1
ATOM 1628 O O . ALA A 1 216 ? 7.987 17.002 -17.172 1.00 59.91 216 ALA A O 1
#

Sequence (216 aa):
MKRLLAYFQLLRLPNVFTAMADVFMGFLVSHGSLRPWKEFVPLLVASSCLYLSGMVLNDWFDIEVDRVERPERPLPSGRIPRSHALLLGIVLVLAGVGIAFCVGSTSRNVALPLAACVLLYDGLLKDSLVGPAIMGLCRALNVLLGMSSLPGSIWLFQQNLPQAWRFGTVAAAGVGLYIMSVTRLARSEAGSNATAQPLSSTLGMNLGLLLIAMIA

Mean predicted aligned error: 6.06 Å

Foldseek 3Di:
DLLVVLLCLLLVVVCLVVLLVLLVLLQCLQPVDCPPVVQSVLLSLLSSLLSSLLSLLLCLLCLVVCLPVPCVRCDNVVSDDSVRSNVSSVVSLCSSLVSLVVLDPQLNVLSVVLSVLSCCLSHPPVPPPCNLLSQLVNSLSSSSSSNRSDPPLQDLPPPPDDPSSVLSNLLSNLSSLLSSLVSVQVVCCPDPNVPDRPVSSVVSNVSSVVSNVVND

pLDDT: mean 87.0, std 11.87, range [49.28, 98.25]